Protein AF-A0AAU7KA24-F1 (afdb_monomer)

Sequence (246 aa):
MNGLIQFLTKIQTFELRIVNKAELKSSIKEDGNKQAYSLAHETHYYDSFTFKSEIRVLKEMALIDLLSLNDISLKREFEQIKKLKERFKLIWTNFHQHYGEFRAEYPSNFIFAIQLDYLFIVNNLQSDYKDIYIGDEFVESLHDTLKIRDKFLSELISEVDEILNPRETFEEWMDKQKSQQQTEDVTLEQPTKIPYNPDAGRPKFNHQYIDDFLQLIKTYFSEEHFNQLAALIKSDEQPASQLIFS

Solvent-accessible surface area (backbone atoms only — not comparable to full-atom values): 14346 Å² total; per-residue (Å²): 95,69,32,35,52,51,31,56,48,56,64,39,48,44,72,52,38,80,43,80,41,73,64,79,85,49,102,84,61,78,98,46,77,39,48,23,56,38,39,47,79,50,50,42,76,71,34,25,54,52,42,54,49,51,54,49,54,26,45,54,39,21,50,54,37,48,69,71,46,53,72,71,56,36,56,54,52,50,55,56,54,50,54,53,52,52,48,53,55,50,40,51,54,35,40,62,74,72,58,59,91,92,43,71,63,52,61,60,49,46,60,64,71,31,36,47,64,80,75,31,50,56,42,77,70,72,62,68,85,58,85,39,44,39,41,40,71,31,53,54,26,48,50,52,46,51,51,54,40,52,49,54,52,49,50,54,50,50,56,52,43,44,70,79,54,60,73,77,46,73,64,59,50,52,49,50,56,52,50,57,67,67,69,68,84,67,90,68,85,73,75,75,77,73,73,89,57,90,72,79,80,61,93,69,82,59,78,92,49,48,67,63,51,49,61,66,53,50,80,40,38,49,78,90,45,49,67,44,54,48,38,30,72,77,67,70,40,79,56,97,58,88,83,60,78,101

Mean predicted aligned error: 16.33 Å

Organism: NCBI:txid3149230

Structure (mmCIF, N/CA/C/O backbone):
data_AF-A0AAU7KA24-F1
#
_entry.id   AF-A0AAU7KA24-F1
#
loop_
_atom_site.group_PDB
_atom_site.id
_atom_site.type_symbol
_atom_site.label_atom_id
_atom_site.label_alt_id
_atom_site.label_comp_id
_atom_site.label_asym_id
_atom_site.label_entity_id
_atom_site.label_seq_id
_atom_site.pdbx_PDB_ins_code
_atom_site.Cartn_x
_atom_site.Cartn_y
_atom_site.Cartn_z
_atom_site.occupancy
_atom_site.B_iso_or_equiv
_atom_site.auth_seq_id
_atom_site.auth_comp_id
_atom_site.auth_asym_id
_atom_site.auth_atom_id
_atom_site.pdbx_PDB_model_num
ATOM 1 N N . MET A 1 1 ? 19.952 7.853 -3.978 1.00 69.69 1 MET A N 1
ATOM 2 C CA . MET A 1 1 ? 19.079 6.850 -3.324 1.00 69.69 1 MET A CA 1
ATOM 3 C C . MET A 1 1 ? 18.350 7.364 -2.077 1.00 69.69 1 MET A C 1
ATOM 5 O O . MET A 1 1 ? 17.671 6.578 -1.425 1.00 69.69 1 MET A O 1
ATOM 9 N N . ASN A 1 2 ? 18.431 8.657 -1.728 1.00 88.69 2 ASN A N 1
ATOM 10 C CA . ASN A 1 2 ? 17.669 9.183 -0.588 1.00 88.69 2 ASN A CA 1
ATOM 11 C C . ASN A 1 2 ? 16.156 9.218 -0.884 1.00 88.69 2 ASN A C 1
ATOM 13 O O . ASN A 1 2 ? 15.355 8.891 -0.017 1.00 88.69 2 ASN A O 1
ATOM 17 N N . GLY A 1 3 ? 15.769 9.533 -2.123 1.00 91.69 3 GLY A N 1
ATOM 18 C CA . GLY A 1 3 ? 14.376 9.568 -2.565 1.00 91.69 3 GLY A CA 1
ATOM 19 C C . GLY A 1 3 ? 13.727 8.187 -2.564 1.00 91.69 3 GLY A C 1
ATOM 20 O O . GLY A 1 3 ? 12.639 8.032 -2.017 1.00 91.69 3 GLY A O 1
ATOM 21 N N . LEU A 1 4 ? 14.418 7.163 -3.081 1.00 94.31 4 LEU A N 1
ATOM 22 C CA . LEU A 1 4 ? 13.904 5.786 -3.063 1.00 94.31 4 LEU A CA 1
ATOM 23 C C . LEU A 1 4 ? 13.675 5.287 -1.631 1.00 94.31 4 LEU A C 1
ATOM 25 O O . LEU A 1 4 ? 12.610 4.755 -1.326 1.00 94.31 4 LEU A O 1
ATOM 29 N N . ILE A 1 5 ? 14.642 5.498 -0.734 1.00 95.69 5 ILE A N 1
ATOM 30 C CA . ILE A 1 5 ? 14.516 5.093 0.672 1.00 95.69 5 ILE A CA 1
ATOM 31 C C . ILE A 1 5 ? 13.357 5.832 1.345 1.00 95.69 5 ILE A C 1
ATOM 33 O O . ILE A 1 5 ? 12.555 5.201 2.033 1.00 95.69 5 ILE A O 1
ATOM 37 N N . GLN A 1 6 ? 13.235 7.146 1.138 1.00 96.81 6 GLN A N 1
ATOM 38 C CA . GLN A 1 6 ? 12.154 7.943 1.719 1.00 96.81 6 GLN A CA 1
ATOM 39 C C . GLN A 1 6 ? 10.780 7.502 1.212 1.00 96.81 6 GLN A C 1
ATOM 41 O O . GLN A 1 6 ? 9.875 7.308 2.021 1.00 96.81 6 GLN A O 1
ATOM 46 N N . PHE A 1 7 ? 10.634 7.275 -0.096 1.00 97.50 7 PHE A N 1
ATOM 47 C CA . PHE A 1 7 ? 9.400 6.763 -0.685 1.00 97.50 7 PHE A CA 1
ATOM 48 C C . PHE A 1 7 ? 9.025 5.401 -0.102 1.00 97.50 7 PHE A C 1
ATOM 50 O O . PHE A 1 7 ? 7.932 5.251 0.444 1.00 97.50 7 PHE A O 1
ATOM 57 N N . LEU A 1 8 ? 9.945 4.431 -0.154 1.00 96.94 8 LEU A N 1
ATOM 58 C CA . LEU A 1 8 ? 9.702 3.075 0.336 1.00 96.94 8 LEU A CA 1
ATOM 59 C C . LEU A 1 8 ? 9.398 3.058 1.834 1.00 96.94 8 LEU A C 1
ATOM 61 O O . LEU A 1 8 ? 8.536 2.297 2.267 1.00 96.94 8 LEU A O 1
ATOM 65 N N . THR A 1 9 ? 10.070 3.895 2.623 1.00 96.62 9 THR A N 1
ATOM 66 C CA . THR A 1 9 ? 9.781 4.038 4.055 1.00 96.62 9 THR A CA 1
ATOM 67 C C . THR A 1 9 ? 8.380 4.611 4.255 1.00 96.62 9 THR A C 1
ATOM 69 O O . THR A 1 9 ? 7.581 4.027 4.977 1.00 96.62 9 THR A O 1
ATOM 72 N N . LYS A 1 10 ? 8.027 5.700 3.561 1.00 96.00 10 LYS A N 1
ATOM 73 C CA . LYS A 1 10 ? 6.727 6.367 3.721 1.00 96.00 10 LYS A CA 1
ATOM 74 C C . LYS A 1 10 ? 5.547 5.456 3.377 1.00 96.00 10 LYS A C 1
ATOM 76 O O . LYS A 1 10 ? 4.551 5.457 4.094 1.00 96.00 10 LYS A O 1
ATOM 81 N N . ILE A 1 11 ? 5.643 4.664 2.307 1.00 96.62 11 ILE A N 1
ATOM 82 C CA . ILE A 1 11 ? 4.553 3.753 1.918 1.00 96.62 11 ILE A CA 1
ATOM 83 C C . ILE A 1 11 ? 4.465 2.506 2.804 1.00 96.62 11 ILE A C 1
ATOM 85 O O . ILE A 1 11 ? 3.423 1.862 2.818 1.00 96.62 11 ILE A O 1
ATOM 89 N N . GLN A 1 12 ? 5.534 2.160 3.527 1.00 96.62 12 GLN A N 1
ATOM 90 C CA . GLN A 1 12 ? 5.557 1.013 4.437 1.00 96.62 12 GLN A CA 1
ATOM 91 C C . GLN A 1 12 ? 5.279 1.383 5.895 1.00 96.62 12 GLN A C 1
ATOM 93 O O . GLN A 1 12 ? 5.118 0.474 6.705 1.00 96.62 12 GLN A O 1
ATOM 98 N N . THR A 1 13 ? 5.223 2.671 6.236 1.00 96.94 13 THR A N 1
ATOM 99 C CA . THR A 1 13 ? 4.998 3.131 7.608 1.00 96.94 13 THR A CA 1
ATOM 100 C C . THR A 1 13 ? 3.584 3.672 7.790 1.00 96.94 13 THR A C 1
ATOM 102 O O . THR A 1 13 ? 3.113 4.515 7.021 1.00 96.94 13 THR A O 1
ATOM 105 N N . PHE A 1 14 ? 2.925 3.196 8.843 1.00 96.31 14 PHE A N 1
ATOM 106 C CA . PHE A 1 14 ? 1.620 3.637 9.316 1.00 96.31 14 PHE A CA 1
ATOM 107 C C . PHE A 1 14 ? 1.795 4.286 10.686 1.00 96.31 14 PHE A C 1
ATOM 109 O O . PHE A 1 14 ? 2.226 3.637 11.638 1.00 96.31 14 PHE A O 1
ATOM 116 N N . GLU A 1 15 ? 1.451 5.565 10.792 1.00 94.12 15 GLU A N 1
ATOM 117 C CA . GLU A 1 15 ? 1.558 6.325 12.038 1.00 94.12 15 GLU A CA 1
ATOM 118 C C . GLU A 1 15 ? 0.213 6.343 12.761 1.00 94.12 15 GLU A C 1
ATOM 120 O O . GLU A 1 15 ? -0.600 7.245 12.564 1.00 94.12 15 GLU A O 1
ATOM 125 N N . LEU A 1 16 ? -0.064 5.353 13.612 1.00 93.19 16 LEU A N 1
ATOM 126 C CA . LEU A 1 16 ? -1.338 5.332 14.327 1.00 93.19 16 LEU A CA 1
ATOM 127 C C . LEU A 1 16 ? -1.378 6.471 15.354 1.00 93.19 16 LEU A C 1
ATOM 129 O O . LEU A 1 16 ? -0.508 6.576 16.220 1.00 93.19 16 LEU A O 1
ATOM 133 N N . ARG A 1 17 ? -2.400 7.330 15.300 1.00 91.56 17 ARG A N 1
ATOM 134 C CA . ARG A 1 17 ? -2.660 8.306 16.368 1.00 91.56 17 ARG A CA 1
ATOM 135 C C . ARG A 1 17 ? -3.721 7.760 17.305 1.00 91.56 17 ARG A C 1
ATOM 137 O O . ARG A 1 17 ? -4.730 7.238 16.846 1.00 91.56 17 ARG A O 1
ATOM 144 N N . ILE A 1 18 ? -3.503 7.910 18.608 1.00 89.31 18 ILE A N 1
ATOM 145 C CA . ILE A 1 18 ? -4.511 7.589 19.619 1.00 89.31 18 ILE A CA 1
ATOM 146 C C . ILE A 1 18 ? -5.238 8.884 19.968 1.00 89.31 18 ILE A C 1
ATOM 148 O O . ILE A 1 18 ? -4.618 9.847 20.422 1.00 89.31 18 ILE A O 1
ATOM 152 N N . VAL A 1 19 ? -6.544 8.912 19.736 1.00 88.12 19 VAL A N 1
ATOM 153 C CA . VAL A 1 19 ? -7.422 10.047 20.038 1.00 88.12 19 VAL A CA 1
ATOM 154 C C . VAL A 1 19 ? -8.484 9.622 21.045 1.00 88.12 19 VAL A C 1
ATOM 156 O O . VAL A 1 19 ? -8.855 8.453 21.102 1.00 88.12 19 VAL A O 1
ATOM 159 N N . ASN A 1 20 ? -8.982 10.564 21.842 1.00 84.56 20 ASN A N 1
ATOM 160 C CA . ASN A 1 20 ? -10.140 10.311 22.696 1.00 84.56 20 ASN A CA 1
ATOM 161 C C . ASN A 1 20 ? -11.403 10.601 21.889 1.00 84.56 20 ASN A C 1
ATOM 163 O O . ASN A 1 20 ? -11.563 11.716 21.390 1.00 84.56 20 ASN A O 1
ATOM 167 N N . LYS A 1 21 ? -12.284 9.610 21.763 1.00 72.81 21 LYS A N 1
ATOM 168 C CA . LYS A 1 21 ? -13.549 9.741 21.040 1.00 72.81 21 LYS A CA 1
ATOM 169 C C . LYS A 1 21 ? -14.713 9.588 22.019 1.00 72.81 21 LYS A C 1
ATOM 171 O O . LYS A 1 21 ? -14.712 8.666 22.835 1.00 72.81 21 LYS A O 1
ATOM 176 N N . ALA A 1 22 ? -15.674 10.507 21.941 1.00 62.22 22 ALA A N 1
ATOM 177 C CA . ALA A 1 22 ? -16.944 10.383 22.648 1.00 62.22 22 ALA A CA 1
ATOM 178 C C . ALA A 1 22 ? -17.788 9.310 21.944 1.00 62.22 22 ALA A C 1
ATOM 180 O O . ALA A 1 22 ? -17.887 9.323 20.713 1.00 62.22 22 ALA A O 1
ATOM 181 N N . GLU A 1 23 ? -18.350 8.362 22.695 1.00 55.22 23 GLU A N 1
ATOM 182 C CA . GLU A 1 23 ? -19.179 7.299 22.121 1.00 55.22 23 GLU A CA 1
ATOM 183 C C . GLU A 1 23 ? -20.414 7.888 21.411 1.00 55.22 23 GLU A C 1
ATOM 185 O O . GLU A 1 23 ? -21.153 8.711 21.956 1.00 55.22 23 GLU A O 1
ATOM 190 N N . LEU A 1 24 ? -20.670 7.444 20.175 1.00 46.28 24 LEU A N 1
ATOM 191 C CA . LEU A 1 24 ? -21.974 7.637 19.544 1.00 46.28 24 LEU A CA 1
ATOM 192 C C . LEU A 1 24 ? -22.997 6.820 20.340 1.00 46.28 24 LEU A C 1
ATOM 194 O O . LEU A 1 24 ? -22.854 5.605 20.468 1.00 46.28 24 LEU A O 1
ATOM 198 N N . LYS A 1 25 ? -24.015 7.505 20.878 1.00 41.97 25 LYS A N 1
ATOM 199 C CA . LYS A 1 25 ? -25.094 6.941 21.704 1.00 41.97 25 LYS A CA 1
ATOM 200 C C . LYS A 1 25 ? -25.630 5.623 21.129 1.00 41.97 25 LYS A C 1
ATOM 202 O O . LYS A 1 25 ? -26.485 5.632 20.247 1.00 41.97 25 LYS A O 1
ATOM 207 N N . SER A 1 26 ? -25.208 4.494 21.693 1.00 39.19 26 SER A N 1
ATOM 208 C CA . SER A 1 26 ? -26.033 3.287 21.690 1.00 39.19 26 SER A CA 1
ATOM 209 C C . SER A 1 26 ? -26.952 3.362 22.906 1.00 39.19 26 SER A C 1
ATOM 211 O O . SER A 1 26 ? -26.533 3.817 23.968 1.00 39.19 26 SER A O 1
ATOM 213 N N . SER A 1 27 ? -28.202 2.925 22.787 1.00 42.66 27 SER A N 1
ATOM 214 C CA . SER A 1 27 ? -29.218 2.986 23.853 1.00 42.66 27 SER A CA 1
ATOM 215 C C . SER A 1 27 ? -28.878 2.183 25.125 1.00 42.66 27 SER A C 1
ATOM 217 O O . SER A 1 27 ? -29.711 2.097 26.023 1.00 42.66 27 SER A O 1
ATOM 219 N N . ILE A 1 28 ? -27.681 1.588 25.205 1.00 49.47 28 ILE A N 1
ATOM 220 C CA . ILE A 1 28 ? -27.279 0.603 26.217 1.00 49.47 28 ILE A CA 1
ATOM 221 C C . ILE A 1 28 ? -25.924 0.941 26.882 1.00 49.47 28 ILE A C 1
ATOM 223 O O . ILE A 1 28 ? -25.600 0.337 27.901 1.00 49.47 28 ILE A O 1
ATOM 227 N N . LYS A 1 29 ? -25.124 1.898 26.382 1.00 47.56 29 LYS A N 1
ATOM 228 C CA . LYS A 1 29 ? -23.793 2.204 26.954 1.00 47.56 29 LYS A CA 1
ATOM 229 C C . LYS A 1 29 ? -23.696 3.657 27.434 1.00 47.56 29 LYS A C 1
ATOM 231 O O . LYS A 1 29 ? -24.108 4.574 26.728 1.00 47.56 29 LYS A O 1
ATOM 236 N N . GLU A 1 30 ? -23.229 3.822 28.673 1.00 41.12 30 GLU A N 1
ATOM 237 C CA . GLU A 1 30 ? -22.982 5.111 29.328 1.00 41.12 30 GLU A CA 1
ATOM 238 C C . GLU A 1 30 ? -21.851 5.893 28.651 1.00 41.12 30 GLU A C 1
ATOM 240 O O . GLU A 1 30 ? -20.938 5.316 28.069 1.00 41.12 30 GLU A O 1
ATOM 245 N N . ASP A 1 31 ? -21.924 7.217 28.788 1.00 46.12 31 ASP A N 1
ATOM 246 C CA . ASP A 1 31 ? -20.992 8.206 28.248 1.00 46.12 31 ASP A CA 1
ATOM 247 C C . ASP A 1 31 ? -19.550 7.926 28.719 1.00 46.12 31 ASP A C 1
ATOM 249 O O . ASP A 1 31 ? -19.166 8.224 29.853 1.00 46.12 31 ASP A O 1
ATOM 253 N N . GLY A 1 32 ? -18.747 7.310 27.852 1.00 57.09 32 GLY A N 1
ATOM 254 C CA . GLY A 1 32 ? -17.345 6.999 28.105 1.00 57.09 32 GLY A CA 1
ATOM 255 C C . GLY A 1 32 ? -16.465 7.525 26.980 1.00 57.09 32 GLY A C 1
ATOM 256 O O . GLY A 1 32 ? -16.586 7.097 25.837 1.00 57.09 32 GLY A O 1
ATOM 257 N N . ASN A 1 33 ? -15.536 8.432 27.291 1.00 67.62 33 ASN A N 1
ATOM 258 C CA . ASN A 1 33 ? -14.446 8.745 26.367 1.00 67.62 33 ASN A CA 1
ATOM 259 C C . ASN A 1 33 ? -13.547 7.510 26.245 1.00 67.62 33 ASN A C 1
ATOM 261 O O . ASN A 1 33 ? -12.892 7.132 27.219 1.00 67.62 33 ASN A O 1
ATOM 265 N N . LYS A 1 34 ? -13.487 6.905 25.058 1.00 79.12 34 LYS A N 1
ATOM 266 C CA . LYS A 1 34 ? -12.576 5.791 24.771 1.00 79.12 34 LYS A CA 1
ATOM 267 C C . LYS A 1 34 ? -11.415 6.241 23.904 1.00 79.12 34 LYS A C 1
ATOM 269 O O . LYS A 1 34 ? -11.557 7.101 23.034 1.00 79.12 34 LYS A O 1
ATOM 274 N N . GLN A 1 35 ? -10.256 5.643 24.155 1.00 88.81 35 GLN A N 1
ATOM 275 C CA . GLN A 1 35 ? -9.113 5.767 23.264 1.00 88.81 35 GLN A CA 1
ATOM 276 C C . GLN A 1 35 ? -9.419 5.013 21.973 1.00 88.81 35 GLN A C 1
ATOM 278 O O . GLN A 1 35 ? -9.840 3.861 22.018 1.00 88.81 35 GLN A O 1
ATOM 283 N N . ALA A 1 36 ? -9.198 5.661 20.838 1.00 89.31 36 ALA A N 1
ATOM 284 C CA . ALA A 1 36 ? -9.444 5.113 19.516 1.00 89.31 36 ALA A CA 1
ATOM 285 C C . ALA A 1 36 ? -8.245 5.365 18.605 1.00 89.31 36 ALA A C 1
ATOM 287 O O . ALA A 1 36 ? -7.581 6.402 18.712 1.00 89.31 36 ALA A O 1
ATOM 288 N N . TYR A 1 37 ? -7.989 4.440 17.683 1.00 91.81 37 TYR A N 1
ATOM 289 C CA . TYR A 1 37 ? -7.018 4.681 16.622 1.00 91.81 37 TYR A CA 1
ATOM 290 C C . TYR A 1 37 ? -7.572 5.632 15.566 1.00 91.81 37 TYR A C 1
ATOM 292 O O . TYR A 1 37 ? -8.753 5.605 15.228 1.00 91.81 37 TYR A O 1
ATOM 300 N N . SER A 1 38 ? -6.697 6.469 15.019 1.00 89.94 38 SER A N 1
ATOM 301 C CA . SER A 1 38 ? -7.022 7.386 13.938 1.00 89.94 38 SER A CA 1
ATOM 302 C C . SER A 1 38 ? -5.884 7.484 12.930 1.00 89.94 38 SER A C 1
ATOM 304 O O . SER A 1 38 ? -4.721 7.695 13.286 1.00 89.94 38 SER A O 1
ATOM 306 N N . LEU A 1 39 ? -6.262 7.395 11.655 1.00 90.56 39 LEU A N 1
ATOM 307 C CA . LEU A 1 39 ? -5.432 7.701 10.488 1.00 90.56 39 LEU A CA 1
ATOM 308 C C . LEU A 1 39 ? -5.943 8.937 9.734 1.00 90.56 39 LEU A C 1
ATOM 310 O O . LEU A 1 39 ? -5.493 9.220 8.632 1.00 90.56 39 LEU A O 1
ATOM 314 N N . ALA A 1 40 ? -6.836 9.722 10.344 1.00 85.62 40 ALA A N 1
ATOM 315 C CA . ALA A 1 40 ? -7.459 10.882 9.704 1.00 85.62 40 ALA A CA 1
ATOM 316 C C . ALA A 1 40 ? -6.434 11.912 9.191 1.00 85.62 40 ALA A C 1
ATOM 318 O O . ALA A 1 40 ? -6.652 12.556 8.179 1.00 85.62 40 ALA A O 1
ATOM 319 N N . HIS A 1 41 ? -5.273 12.028 9.830 1.00 82.25 41 HIS A N 1
ATOM 320 C CA . HIS A 1 41 ? -4.189 12.900 9.366 1.00 82.25 41 HIS A CA 1
ATOM 321 C C . HIS A 1 41 ? -3.534 12.461 8.037 1.00 82.25 41 HIS A C 1
ATOM 323 O O . HIS A 1 41 ? -2.685 13.180 7.518 1.00 82.25 41 HIS A O 1
ATOM 329 N N . GLU A 1 42 ? -3.871 11.284 7.502 1.00 84.56 42 GLU A N 1
ATOM 330 C CA . GLU A 1 42 ? -3.441 10.818 6.177 1.00 84.56 42 GLU A CA 1
ATOM 331 C C . GLU A 1 42 ? -4.563 10.944 5.128 1.00 84.56 42 GLU A C 1
ATOM 333 O O . GLU A 1 42 ? -4.281 10.966 3.931 1.00 84.56 42 GLU A O 1
ATOM 338 N N . THR A 1 43 ? -5.832 11.022 5.550 1.00 80.75 43 THR A N 1
ATOM 339 C CA . THR A 1 43 ? -7.003 10.817 4.669 1.00 80.75 43 THR A CA 1
ATOM 340 C C . THR A 1 43 ? -8.161 11.793 4.871 1.00 80.75 43 THR A C 1
ATOM 342 O O . THR A 1 43 ? -9.072 11.836 4.046 1.00 80.75 43 THR A O 1
ATOM 345 N N . HIS A 1 44 ? -8.145 12.644 5.893 1.00 77.94 44 HIS A N 1
ATOM 346 C CA . HIS A 1 44 ? -9.247 13.558 6.179 1.00 77.94 44 HIS A CA 1
ATOM 347 C C . HIS A 1 44 ? -9.096 14.885 5.430 1.00 77.94 44 HIS A C 1
ATOM 349 O O . HIS A 1 44 ? -8.142 15.633 5.632 1.00 77.94 44 HIS A O 1
ATOM 355 N N . TYR A 1 45 ? -10.069 15.192 4.567 1.00 68.50 45 TYR A N 1
ATOM 356 C CA . TYR A 1 45 ? -10.214 16.462 3.845 1.00 68.50 45 TYR A CA 1
ATOM 357 C C . TYR A 1 45 ? -8.885 17.004 3.277 1.00 68.50 45 TYR A C 1
ATOM 359 O O . TYR A 1 45 ? -8.334 16.402 2.354 1.00 68.50 45 TYR A O 1
ATOM 367 N N . TYR A 1 46 ? -8.348 18.106 3.814 1.00 61.00 46 TYR A N 1
ATOM 368 C CA . TYR A 1 46 ? -7.101 18.722 3.342 1.00 61.00 46 TYR A CA 1
ATOM 369 C C . TYR A 1 46 ? -5.850 17.871 3.583 1.00 61.00 46 TYR A C 1
ATOM 371 O O . TYR A 1 46 ? -4.922 17.915 2.773 1.00 61.00 46 TYR A O 1
ATOM 379 N N . ASP A 1 47 ? -5.824 17.065 4.642 1.00 68.00 47 ASP A N 1
ATOM 380 C CA . ASP A 1 47 ? -4.664 16.239 4.972 1.00 68.00 47 ASP A CA 1
ATOM 381 C C . ASP A 1 47 ? -4.457 15.137 3.928 1.00 68.00 47 ASP A C 1
ATOM 383 O O . ASP A 1 47 ? -3.322 14.840 3.559 1.00 68.00 47 ASP A O 1
ATOM 387 N N . SER A 1 48 ? -5.549 14.638 3.335 1.00 75.25 48 SER A N 1
ATOM 388 C CA . SER A 1 48 ? -5.488 13.683 2.221 1.00 75.25 48 SER A CA 1
ATOM 389 C C . SER A 1 48 ? -4.755 14.244 0.999 1.00 75.25 48 SER A C 1
ATOM 391 O O . SER A 1 48 ? -3.984 13.535 0.348 1.00 75.25 48 SER A O 1
ATOM 393 N N . PHE A 1 49 ? -4.945 15.533 0.693 1.00 80.25 49 PHE A N 1
ATOM 394 C CA . PHE A 1 49 ? -4.258 16.193 -0.415 1.00 80.25 49 PHE A CA 1
ATOM 395 C C . PHE A 1 49 ? -2.773 16.353 -0.116 1.00 80.25 49 PHE A C 1
ATOM 397 O O . PHE A 1 49 ? -1.948 16.051 -0.980 1.00 80.25 49 PHE A O 1
ATOM 404 N N . THR A 1 50 ? -2.437 16.779 1.103 1.00 86.81 50 THR A N 1
ATOM 405 C CA . THR A 1 50 ? -1.050 16.936 1.553 1.00 86.81 50 THR A CA 1
ATOM 406 C C . THR A 1 50 ? -0.317 15.601 1.512 1.00 86.81 50 THR A C 1
ATOM 408 O O . THR A 1 50 ? 0.720 15.496 0.861 1.00 86.81 50 THR A O 1
ATOM 411 N N . PHE A 1 51 ? -0.898 14.558 2.104 1.00 88.75 51 PHE A N 1
ATOM 412 C CA . PHE A 1 51 ? -0.329 13.214 2.132 1.00 88.75 51 PHE A CA 1
ATOM 413 C C . PHE A 1 51 ? -0.147 12.635 0.724 1.00 88.75 51 PHE A C 1
ATOM 415 O O . PHE A 1 51 ? 0.930 12.158 0.362 1.00 88.75 51 PHE A O 1
ATOM 422 N N . LYS A 1 52 ? -1.174 12.740 -0.128 1.00 91.94 52 LYS A N 1
ATOM 423 C CA . LYS A 1 52 ? -1.108 12.281 -1.522 1.00 91.94 52 LYS A CA 1
ATOM 424 C C . LYS A 1 52 ? -0.058 13.043 -2.333 1.00 91.94 52 LYS A C 1
ATOM 426 O O . LYS A 1 52 ? 0.606 12.446 -3.178 1.00 91.94 52 LYS A O 1
ATOM 431 N N . SER A 1 53 ? 0.074 14.351 -2.113 1.00 92.00 53 SER A N 1
ATOM 432 C CA . SER A 1 53 ? 1.085 15.180 -2.773 1.00 92.00 53 SER A CA 1
ATOM 433 C C . SER A 1 53 ? 2.493 14.825 -2.304 1.00 92.00 53 SER A C 1
ATOM 435 O O . SER A 1 53 ? 3.394 14.719 -3.129 1.00 92.00 53 SER A O 1
ATOM 437 N N . GLU A 1 54 ? 2.680 14.600 -1.003 1.00 93.75 54 GLU A N 1
ATOM 438 C CA . GLU A 1 54 ? 3.953 14.170 -0.423 1.00 93.75 54 GLU A CA 1
ATOM 439 C C . GLU A 1 54 ? 4.404 12.838 -1.035 1.00 93.75 54 GLU A C 1
ATOM 441 O O . GLU A 1 54 ? 5.502 12.761 -1.584 1.00 93.75 54 GLU A O 1
ATOM 446 N N . ILE A 1 55 ? 3.538 11.815 -1.036 1.00 95.31 55 ILE A N 1
ATOM 447 C CA . ILE A 1 55 ? 3.869 10.511 -1.633 1.00 95.31 55 ILE A CA 1
ATOM 448 C C . ILE A 1 55 ? 4.177 10.648 -3.123 1.00 95.31 55 ILE A C 1
ATOM 450 O O . ILE A 1 55 ? 5.121 10.020 -3.597 1.00 95.31 55 ILE A O 1
ATOM 454 N N . ARG A 1 56 ? 3.432 11.482 -3.862 1.00 96.19 56 ARG A N 1
ATOM 455 C CA . ARG A 1 56 ? 3.722 11.735 -5.278 1.00 96.19 56 ARG A CA 1
ATOM 456 C C . ARG A 1 56 ? 5.137 12.272 -5.464 1.00 96.19 56 ARG A C 1
ATOM 458 O O . ARG A 1 56 ? 5.876 11.725 -6.269 1.00 96.19 56 ARG A O 1
ATOM 465 N N . VAL A 1 57 ? 5.518 13.316 -4.729 1.00 96.69 57 VAL A N 1
ATOM 466 C CA . VAL A 1 57 ? 6.860 13.912 -4.842 1.00 96.69 57 VAL A CA 1
ATOM 467 C C . VAL A 1 57 ? 7.936 12.888 -4.488 1.00 96.69 57 VAL A C 1
ATOM 469 O O . VAL A 1 57 ? 8.917 12.760 -5.216 1.00 96.69 57 VAL A O 1
ATOM 472 N N . LEU A 1 58 ? 7.733 12.104 -3.427 1.00 97.50 58 LEU A N 1
ATOM 473 C CA . LEU A 1 58 ? 8.654 11.030 -3.059 1.00 97.50 58 LEU A CA 1
ATOM 474 C C . LEU A 1 58 ? 8.768 9.963 -4.156 1.00 97.50 58 LEU A C 1
ATOM 476 O O . LEU A 1 58 ? 9.875 9.510 -4.431 1.00 97.50 58 LEU A O 1
ATOM 480 N N . LYS A 1 59 ? 7.660 9.600 -4.817 1.00 97.69 59 LYS A N 1
ATOM 481 C CA . LYS A 1 59 ? 7.655 8.679 -5.964 1.00 97.69 59 LYS A CA 1
ATOM 482 C C . LYS A 1 59 ? 8.513 9.222 -7.109 1.00 97.69 59 LYS A C 1
ATOM 484 O O . LYS A 1 59 ? 9.353 8.494 -7.623 1.00 97.69 59 LYS A O 1
ATOM 489 N N . GLU A 1 60 ? 8.361 10.500 -7.463 1.00 97.06 60 GLU A N 1
ATOM 490 C CA . GLU A 1 60 ? 9.182 11.135 -8.509 1.00 97.06 60 GLU A CA 1
ATOM 491 C C . GLU A 1 60 ? 10.675 11.140 -8.137 1.00 97.06 60 GLU A C 1
ATOM 493 O O . GLU A 1 60 ? 11.536 10.820 -8.955 1.00 97.06 60 GLU A O 1
ATOM 498 N N . MET A 1 61 ? 11.008 11.436 -6.877 1.00 97.12 61 MET A N 1
ATOM 499 C CA . MET A 1 61 ? 12.395 11.376 -6.396 1.00 97.12 61 MET A CA 1
ATOM 500 C C . MET A 1 61 ? 12.952 9.947 -6.417 1.00 97.12 61 MET A C 1
ATOM 502 O O . MET A 1 61 ? 14.121 9.745 -6.749 1.00 97.12 61 MET A O 1
ATOM 506 N N . ALA A 1 62 ? 12.126 8.954 -6.078 1.00 97.31 62 ALA A N 1
ATOM 507 C CA . ALA A 1 62 ? 12.479 7.543 -6.163 1.00 97.31 62 ALA A CA 1
ATOM 508 C C . ALA A 1 62 ? 12.743 7.109 -7.609 1.00 97.31 62 ALA A C 1
ATOM 510 O O . ALA A 1 62 ? 13.715 6.397 -7.853 1.00 97.31 62 ALA A O 1
ATOM 511 N N . LEU A 1 63 ? 11.933 7.574 -8.565 1.00 96.31 63 LEU A N 1
ATOM 512 C CA . LEU A 1 63 ? 12.140 7.306 -9.985 1.00 96.31 63 LEU A CA 1
ATOM 513 C C . LEU A 1 63 ? 13.471 7.889 -10.474 1.00 96.31 63 LEU A C 1
ATOM 515 O O . LEU A 1 63 ? 14.244 7.179 -11.109 1.00 96.31 63 LEU A O 1
ATOM 519 N N . ILE A 1 64 ? 13.781 9.145 -10.132 1.00 95.75 64 ILE A N 1
ATOM 520 C CA . ILE A 1 64 ? 15.068 9.778 -10.478 1.00 95.75 64 ILE A CA 1
ATOM 521 C C . ILE A 1 64 ? 16.243 8.973 -9.910 1.00 95.75 64 ILE A C 1
ATOM 523 O O . ILE A 1 64 ? 17.226 8.719 -10.607 1.00 95.75 64 ILE A O 1
ATOM 527 N N . ASP A 1 65 ? 16.138 8.544 -8.650 1.00 95.50 65 ASP A N 1
ATOM 528 C CA . ASP A 1 65 ? 17.151 7.700 -8.019 1.00 95.50 65 ASP A CA 1
ATOM 529 C C . ASP A 1 65 ? 17.333 6.370 -8.768 1.00 95.50 65 ASP A C 1
ATOM 531 O O . ASP A 1 65 ? 18.470 5.955 -8.989 1.00 95.50 65 ASP A O 1
ATOM 535 N N . LEU A 1 66 ? 16.245 5.715 -9.182 1.00 95.19 66 LEU A N 1
ATOM 536 C CA . LEU A 1 66 ? 16.288 4.455 -9.930 1.00 95.19 66 LEU A CA 1
ATOM 537 C C . LEU A 1 66 ? 16.867 4.635 -11.337 1.00 95.19 66 LEU A C 1
ATOM 539 O O . LEU A 1 66 ? 17.695 3.832 -11.758 1.00 95.19 66 LEU A O 1
ATOM 543 N N . LEU A 1 67 ? 16.505 5.713 -12.032 1.00 92.62 67 LEU A N 1
ATOM 544 C CA . LEU A 1 67 ? 17.028 6.063 -13.357 1.00 92.62 67 LEU A CA 1
ATOM 545 C C . LEU A 1 67 ? 18.536 6.342 -13.361 1.00 92.62 67 LEU A C 1
ATOM 547 O O . LEU A 1 67 ? 19.188 6.206 -14.391 1.00 92.62 67 LEU A O 1
ATOM 551 N N . SER A 1 68 ? 19.101 6.729 -12.216 1.00 92.81 68 SER A N 1
ATOM 552 C CA . SER A 1 68 ? 20.545 6.942 -12.075 1.00 92.81 68 SER A CA 1
ATOM 553 C C . SER A 1 68 ? 21.358 5.644 -11.949 1.00 92.81 68 SER A C 1
ATOM 555 O O . SER A 1 68 ? 22.591 5.681 -11.965 1.00 92.81 68 SER A O 1
ATOM 557 N N . LEU A 1 69 ? 20.689 4.497 -11.794 1.00 93.56 69 LEU A N 1
ATOM 558 C CA . LEU A 1 69 ? 21.328 3.193 -11.646 1.00 93.56 69 LEU A CA 1
ATOM 559 C C . LEU A 1 69 ? 21.709 2.590 -13.003 1.00 93.56 69 LEU A C 1
ATOM 561 O O . LEU A 1 69 ? 21.092 2.853 -14.027 1.00 93.56 69 LEU A O 1
ATOM 565 N N . ASN A 1 70 ? 22.705 1.702 -12.991 1.00 93.56 70 ASN A N 1
ATOM 566 C CA . ASN A 1 70 ? 22.972 0.828 -14.134 1.00 93.56 70 ASN A CA 1
ATOM 567 C C . ASN A 1 70 ? 21.926 -0.297 -14.239 1.00 93.56 70 ASN A C 1
ATOM 569 O O . ASN A 1 70 ? 21.318 -0.671 -13.236 1.00 93.56 70 ASN A O 1
ATOM 573 N N . ASP A 1 71 ? 21.788 -0.900 -15.422 1.00 91.00 71 ASP A N 1
ATOM 574 C CA . ASP A 1 71 ? 20.763 -1.912 -15.724 1.00 91.00 71 ASP A CA 1
ATOM 575 C C . ASP A 1 71 ? 20.717 -3.082 -14.734 1.00 91.00 71 ASP A C 1
ATOM 577 O O . ASP A 1 71 ? 19.643 -3.559 -14.369 1.00 91.00 71 ASP A O 1
ATOM 581 N N . ILE A 1 72 ? 21.880 -3.562 -14.280 1.00 93.69 72 ILE A N 1
ATOM 582 C CA . ILE A 1 72 ? 21.965 -4.692 -13.343 1.00 93.69 72 ILE A CA 1
ATOM 583 C C . ILE A 1 72 ? 21.402 -4.286 -11.978 1.00 93.69 72 ILE A C 1
ATOM 585 O O . ILE A 1 72 ? 20.597 -5.011 -11.391 1.00 93.69 72 ILE A O 1
ATOM 589 N N . SER A 1 73 ? 21.820 -3.123 -11.477 1.00 94.06 73 SER A N 1
ATOM 590 C CA . SER A 1 73 ? 21.342 -2.581 -10.204 1.00 94.06 73 SER A CA 1
ATOM 591 C C . SER A 1 73 ? 19.856 -2.261 -10.287 1.00 94.06 73 SER A C 1
ATOM 593 O O . SER A 1 73 ? 19.110 -2.666 -9.402 1.00 94.06 73 SER A O 1
ATOM 595 N N . LEU A 1 74 ? 19.413 -1.631 -11.377 1.00 95.06 74 LEU A N 1
ATOM 596 C CA . LEU A 1 74 ? 18.014 -1.293 -11.607 1.00 95.06 74 LEU A CA 1
ATOM 597 C C . LEU A 1 74 ? 17.123 -2.539 -11.589 1.00 95.06 74 LEU A C 1
ATOM 599 O O . LEU A 1 74 ? 16.160 -2.577 -10.829 1.00 95.06 74 LEU A O 1
ATOM 603 N N . LYS A 1 75 ? 17.476 -3.595 -12.336 1.00 95.12 75 LYS A N 1
ATOM 604 C CA . LYS A 1 75 ? 16.734 -4.870 -12.323 1.00 95.12 75 LYS A CA 1
ATOM 605 C C . LYS A 1 75 ? 16.663 -5.477 -10.924 1.00 95.12 75 LYS A C 1
ATOM 607 O O . LYS A 1 75 ? 15.609 -5.951 -10.509 1.00 95.12 75 LYS A O 1
ATOM 612 N N . ARG A 1 76 ? 17.770 -5.452 -10.176 1.00 95.00 76 ARG A N 1
ATOM 613 C CA . ARG A 1 76 ? 17.809 -5.990 -8.810 1.00 95.00 76 ARG A CA 1
ATOM 614 C C . ARG A 1 76 ? 16.901 -5.209 -7.862 1.00 95.00 76 ARG A C 1
ATOM 616 O O . ARG A 1 76 ? 16.157 -5.837 -7.112 1.00 95.00 76 ARG A O 1
ATOM 623 N N . GLU A 1 77 ? 16.974 -3.878 -7.875 1.00 94.69 77 GLU A N 1
ATOM 624 C CA . GLU A 1 77 ? 16.118 -3.028 -7.038 1.00 94.69 77 GLU A CA 1
ATOM 625 C C . GLU A 1 77 ? 14.646 -3.180 -7.439 1.00 94.69 77 GLU A C 1
ATOM 627 O O . GLU A 1 77 ? 13.783 -3.339 -6.576 1.00 94.69 77 GLU A O 1
ATOM 632 N N . PHE A 1 78 ? 14.358 -3.249 -8.740 1.00 95.94 78 PHE A N 1
ATOM 633 C CA . PHE A 1 78 ? 13.010 -3.449 -9.266 1.00 95.94 78 PHE A CA 1
ATOM 634 C C . PHE A 1 78 ? 12.357 -4.737 -8.748 1.00 95.94 78 PHE A C 1
ATOM 636 O O . PHE A 1 78 ? 11.209 -4.716 -8.301 1.00 95.94 78 PHE A O 1
ATOM 643 N N . GLU A 1 79 ? 13.099 -5.845 -8.694 1.00 95.81 79 GLU A N 1
ATOM 644 C CA . GLU A 1 79 ? 12.597 -7.091 -8.106 1.00 95.81 79 GLU A CA 1
ATOM 645 C C . GLU A 1 79 ? 12.319 -6.976 -6.596 1.00 95.81 79 GLU A C 1
ATOM 647 O O . GLU A 1 79 ? 11.380 -7.596 -6.095 1.00 95.81 79 GLU A O 1
ATOM 652 N N . GLN A 1 80 ? 13.062 -6.152 -5.843 1.00 94.12 80 GLN A N 1
ATOM 653 C CA . GLN A 1 80 ? 12.717 -5.895 -4.435 1.00 94.12 80 GLN A CA 1
ATOM 654 C C . GLN A 1 80 ? 11.441 -5.056 -4.303 1.00 94.12 80 GLN A C 1
ATOM 656 O O . GLN A 1 80 ? 10.609 -5.334 -3.436 1.00 94.12 80 GLN A O 1
ATOM 661 N N . ILE A 1 81 ? 11.246 -4.069 -5.181 1.00 96.44 81 ILE A N 1
ATOM 662 C CA . ILE A 1 81 ? 10.031 -3.244 -5.215 1.00 96.44 81 ILE A CA 1
ATOM 663 C C . ILE A 1 81 ? 8.805 -4.115 -5.547 1.00 96.44 81 ILE A C 1
ATOM 665 O O . ILE A 1 81 ? 7.766 -3.991 -4.896 1.00 96.44 81 ILE A O 1
ATOM 669 N N . LYS A 1 82 ? 8.926 -5.080 -6.469 1.00 96.94 82 LYS A N 1
ATOM 670 C CA . LYS A 1 82 ? 7.850 -6.048 -6.760 1.00 96.94 82 LYS A CA 1
ATOM 671 C C . LYS A 1 82 ? 7.464 -6.899 -5.552 1.00 96.94 82 LYS A C 1
ATOM 673 O O . LYS A 1 82 ? 6.279 -7.111 -5.313 1.00 96.94 82 LYS A O 1
ATOM 678 N N . LYS A 1 83 ? 8.421 -7.333 -4.726 1.00 96.12 83 LYS A N 1
ATOM 679 C CA . LYS A 1 83 ? 8.094 -8.049 -3.476 1.00 96.12 83 LYS A CA 1
ATOM 680 C C . LYS A 1 83 ? 7.265 -7.196 -2.519 1.00 96.12 83 LYS A C 1
ATOM 682 O O . LYS A 1 83 ? 6.397 -7.718 -1.824 1.00 96.12 83 LYS A O 1
ATOM 687 N N . LEU A 1 84 ? 7.500 -5.882 -2.479 1.00 96.50 84 LEU A N 1
ATOM 688 C CA . LEU A 1 84 ? 6.646 -4.979 -1.711 1.00 96.50 84 LEU A CA 1
ATOM 689 C C . LEU A 1 84 ? 5.218 -4.942 -2.272 1.00 96.50 84 LEU A C 1
ATOM 691 O O . LEU A 1 84 ? 4.270 -4.960 -1.492 1.00 96.50 84 LEU A O 1
ATOM 695 N N . LYS A 1 85 ? 5.042 -4.987 -3.595 1.00 97.25 85 LYS A N 1
ATOM 696 C CA . LYS A 1 85 ? 3.709 -5.091 -4.206 1.00 97.25 85 LYS A CA 1
ATOM 697 C C . LYS A 1 85 ? 2.980 -6.376 -3.804 1.00 97.25 85 LYS A C 1
ATOM 699 O O . LYS A 1 85 ? 1.782 -6.327 -3.541 1.00 97.25 85 LYS A O 1
ATOM 704 N N . GLU A 1 86 ? 3.681 -7.503 -3.682 1.00 97.62 86 GLU A N 1
ATOM 705 C CA . GLU A 1 86 ? 3.077 -8.743 -3.168 1.00 97.62 86 GLU A CA 1
ATOM 706 C C . GLU A 1 86 ? 2.590 -8.598 -1.716 1.00 97.62 86 GLU A C 1
ATOM 708 O O . GLU A 1 86 ? 1.513 -9.086 -1.379 1.00 97.62 86 GLU A O 1
ATOM 713 N N . ARG A 1 87 ? 3.305 -7.844 -0.867 1.00 96.88 87 ARG A N 1
ATOM 714 C CA . ARG A 1 87 ? 2.821 -7.515 0.489 1.00 96.88 87 ARG A CA 1
ATOM 715 C C . ARG A 1 87 ? 1.539 -6.682 0.460 1.00 96.88 87 ARG A C 1
ATOM 717 O O . ARG A 1 87 ? 0.633 -6.957 1.241 1.00 96.88 87 ARG A O 1
ATOM 724 N N . PHE A 1 88 ? 1.424 -5.730 -0.470 1.00 97.50 88 PHE A N 1
ATOM 725 C CA . PHE A 1 88 ? 0.180 -4.978 -0.680 1.00 97.50 88 PHE A CA 1
ATOM 726 C C . PHE A 1 88 ? -0.987 -5.873 -1.131 1.00 97.50 88 PHE A C 1
ATOM 728 O O . PHE A 1 88 ? -2.113 -5.701 -0.672 1.00 97.50 88 PHE A O 1
ATOM 735 N N . LYS A 1 89 ? -0.743 -6.882 -1.975 1.00 97.75 89 LYS A N 1
ATOM 736 C CA . LYS A 1 89 ? -1.783 -7.866 -2.332 1.00 97.75 89 LYS A CA 1
ATOM 737 C C . LYS A 1 89 ? -2.236 -8.689 -1.123 1.00 97.75 89 LYS A C 1
ATOM 739 O O . LYS A 1 89 ? -3.431 -8.942 -0.962 1.00 97.75 89 LYS A O 1
ATOM 744 N N . LEU A 1 90 ? -1.292 -9.090 -0.271 1.00 97.81 90 LEU A N 1
ATOM 745 C CA . LEU A 1 90 ? -1.589 -9.871 0.926 1.00 97.81 90 LEU A CA 1
ATOM 746 C C . LEU A 1 90 ? -2.412 -9.066 1.940 1.00 97.81 90 LEU A C 1
ATOM 748 O O . LEU A 1 90 ? -3.456 -9.548 2.372 1.00 97.81 90 LEU A O 1
ATOM 752 N N . ILE A 1 91 ? -2.024 -7.821 2.246 1.00 97.56 91 ILE A N 1
ATOM 753 C CA . ILE A 1 91 ? -2.819 -6.972 3.154 1.00 97.56 91 ILE A CA 1
ATOM 754 C C . ILE A 1 91 ? -4.212 -6.702 2.594 1.00 97.56 91 ILE A C 1
ATOM 756 O O . ILE A 1 91 ? -5.166 -6.722 3.359 1.00 97.56 91 ILE A O 1
ATOM 760 N N . TRP A 1 92 ? -4.370 -6.517 1.278 1.00 97.88 92 TRP A N 1
ATOM 761 C CA . TRP A 1 92 ? -5.696 -6.361 0.684 1.00 97.88 92 TRP A CA 1
ATOM 762 C C . TRP A 1 92 ? -6.552 -7.607 0.862 1.00 97.88 92 TRP A C 1
ATOM 764 O O . TRP A 1 92 ? -7.734 -7.498 1.176 1.00 97.88 92 TRP A O 1
ATOM 774 N N . THR A 1 93 ? -5.967 -8.788 0.683 1.00 97.50 93 THR A N 1
ATOM 775 C CA . THR A 1 93 ? -6.674 -10.055 0.895 1.00 97.50 93 THR A CA 1
ATOM 776 C C . THR A 1 93 ? -7.149 -10.162 2.342 1.00 97.50 93 THR A C 1
ATOM 778 O O . THR A 1 93 ? -8.334 -10.384 2.582 1.00 97.50 93 THR A O 1
ATOM 781 N N . ASN A 1 94 ? -6.254 -9.917 3.301 1.00 96.75 94 ASN A N 1
ATOM 782 C CA . ASN A 1 94 ? -6.577 -9.968 4.723 1.00 96.75 94 ASN A CA 1
ATOM 783 C C . ASN A 1 94 ? -7.612 -8.899 5.111 1.00 96.75 94 ASN A C 1
ATOM 785 O O . ASN A 1 94 ? -8.579 -9.186 5.810 1.00 96.75 94 ASN A O 1
ATOM 789 N N . PHE A 1 95 ? -7.447 -7.668 4.622 1.00 96.06 95 PHE A N 1
ATOM 790 C CA . PHE A 1 95 ? -8.361 -6.562 4.889 1.00 96.06 95 PHE A CA 1
ATOM 791 C C . PHE A 1 95 ? -9.786 -6.915 4.460 1.00 96.06 95 PHE A C 1
ATOM 793 O O . PHE A 1 95 ? -10.694 -6.843 5.280 1.00 96.06 95 PHE A O 1
ATOM 800 N N . HIS A 1 96 ? -9.988 -7.379 3.223 1.00 94.75 96 HIS A N 1
ATOM 801 C CA . HIS A 1 96 ? -11.325 -7.720 2.726 1.00 94.75 96 HIS A CA 1
ATOM 802 C C . HIS A 1 96 ? -11.946 -8.944 3.415 1.00 94.75 96 HIS A C 1
ATOM 804 O O . HIS A 1 96 ? -13.166 -9.034 3.488 1.00 94.75 96 HIS A O 1
ATOM 810 N N . GLN A 1 97 ? -11.143 -9.872 3.949 1.00 94.00 97 GLN A N 1
ATOM 811 C CA . GLN A 1 97 ? -11.657 -10.993 4.750 1.00 94.00 97 GLN A CA 1
ATOM 812 C C . GLN A 1 97 ? -12.238 -10.544 6.097 1.00 94.00 97 GLN A C 1
ATOM 814 O O . GLN A 1 97 ? -13.137 -11.195 6.630 1.00 94.00 97 GLN A O 1
ATOM 819 N N . HIS A 1 98 ? -11.724 -9.446 6.653 1.00 91.75 98 HIS A N 1
ATOM 820 C CA . HIS A 1 98 ? -12.139 -8.917 7.952 1.00 91.75 98 HIS A CA 1
ATOM 821 C C . HIS A 1 98 ? -13.028 -7.669 7.849 1.00 91.75 98 HIS A C 1
ATOM 823 O O . HIS A 1 98 ? -13.656 -7.288 8.841 1.00 91.75 98 HIS A O 1
ATOM 829 N N . TYR A 1 99 ? -13.097 -7.048 6.672 1.00 90.31 99 TYR A N 1
ATOM 830 C CA . TYR A 1 99 ? -13.943 -5.898 6.380 1.00 90.31 99 TYR A CA 1
ATOM 831 C C . TYR A 1 99 ? -15.421 -6.294 6.358 1.00 90.31 99 TYR A C 1
ATOM 833 O O . TYR A 1 99 ? -15.801 -7.346 5.842 1.00 90.31 99 TYR A O 1
ATOM 841 N N . GLY A 1 100 ? -16.270 -5.438 6.919 1.00 83.94 100 GLY A N 1
ATOM 842 C CA . GLY A 1 100 ? -17.714 -5.592 6.849 1.00 83.94 100 GLY A CA 1
ATOM 843 C C . GLY A 1 100 ? -18.364 -4.247 6.586 1.00 83.94 100 GLY A C 1
ATOM 844 O O . GLY A 1 100 ? -18.285 -3.354 7.429 1.00 83.94 100 GLY A O 1
ATOM 845 N N . GLU A 1 101 ? -19.039 -4.125 5.445 1.00 75.19 101 GLU A N 1
ATOM 846 C CA . GLU A 1 101 ? -19.821 -2.931 5.131 1.00 75.19 101 GLU A CA 1
ATOM 847 C C . GLU A 1 101 ? -20.831 -2.649 6.258 1.00 75.19 101 GLU A C 1
ATOM 849 O O . GLU A 1 101 ? -21.467 -3.562 6.793 1.00 75.19 101 GLU A O 1
ATOM 854 N N . PHE A 1 102 ? -20.959 -1.373 6.635 1.00 73.81 102 PHE A N 1
ATOM 855 C CA . PHE A 1 102 ? -21.891 -0.879 7.660 1.00 73.81 102 PHE A CA 1
ATOM 856 C C . PHE A 1 102 ? -21.640 -1.358 9.103 1.00 73.81 102 PHE A C 1
ATOM 858 O O . PHE A 1 102 ? -22.519 -1.230 9.960 1.00 73.81 102 PHE A O 1
ATOM 865 N N . ARG A 1 103 ? -20.445 -1.874 9.422 1.00 81.56 103 ARG A N 1
ATOM 866 C CA . ARG A 1 103 ? -20.044 -2.092 10.821 1.00 81.56 103 ARG A CA 1
ATOM 867 C C . ARG A 1 103 ? -19.643 -0.781 11.482 1.00 81.56 103 ARG A C 1
ATOM 869 O O . ARG A 1 103 ? -18.665 -0.176 11.074 1.00 81.56 103 ARG A O 1
ATOM 876 N N . ALA A 1 104 ? -20.334 -0.414 12.560 1.00 79.38 104 ALA A N 1
ATOM 877 C CA . ALA A 1 104 ? -19.956 0.730 13.395 1.00 79.38 104 ALA A CA 1
ATOM 878 C C . ALA A 1 104 ? -18.715 0.460 14.272 1.00 79.38 104 ALA A C 1
ATOM 880 O O . ALA A 1 104 ? -18.038 1.391 14.697 1.00 79.38 104 ALA A O 1
ATOM 881 N N . GLU A 1 105 ? -18.421 -0.807 14.575 1.00 85.69 105 GLU A N 1
ATOM 882 C CA . GLU A 1 105 ? -17.312 -1.213 15.441 1.00 85.69 105 GLU A CA 1
ATOM 883 C C . GLU A 1 105 ? -16.690 -2.518 14.935 1.00 85.69 105 GLU A C 1
ATOM 885 O O . GLU A 1 105 ? -17.387 -3.443 14.500 1.00 85.69 105 GLU A O 1
ATOM 890 N N . TYR A 1 106 ? -15.364 -2.579 15.005 1.00 89.94 106 TYR A N 1
ATOM 891 C CA . TYR A 1 106 ? -14.558 -3.739 14.658 1.00 89.94 106 TYR A CA 1
ATOM 892 C C . TYR A 1 106 ? -13.923 -4.350 15.916 1.00 89.94 106 TYR A C 1
ATOM 894 O O . TYR A 1 106 ? -13.730 -3.647 16.908 1.00 89.94 106 TYR A O 1
ATOM 902 N N . PRO A 1 107 ? -13.581 -5.654 15.899 1.00 88.88 107 PRO A N 1
ATOM 903 C CA . PRO A 1 107 ? -12.871 -6.288 17.009 1.00 88.88 107 PRO A CA 1
ATOM 904 C C . PRO A 1 107 ? -11.590 -5.526 17.374 1.00 88.88 107 PRO A C 1
ATOM 906 O O . PRO A 1 107 ? -10.870 -5.093 16.479 1.00 88.88 107 PRO A O 1
ATOM 909 N N . SER A 1 108 ? -11.256 -5.414 18.663 1.00 85.75 108 SER A N 1
ATOM 910 C CA . SER A 1 108 ? -10.047 -4.706 19.131 1.00 85.75 108 SER A CA 1
ATOM 911 C C . SER A 1 108 ? -8.745 -5.273 18.549 1.00 85.75 108 SER A C 1
ATOM 913 O O . SER A 1 108 ? -7.765 -4.554 18.370 1.00 85.75 108 SER A O 1
ATOM 915 N N . ASN A 1 109 ? -8.745 -6.554 18.175 1.00 89.44 109 ASN A N 1
ATOM 916 C CA . ASN A 1 109 ? -7.624 -7.213 17.515 1.00 89.44 109 ASN A CA 1
ATOM 917 C C . ASN A 1 109 ? -7.616 -7.056 15.980 1.00 89.44 109 ASN A C 1
ATOM 919 O O . ASN A 1 109 ? -6.821 -7.719 15.320 1.00 89.44 109 ASN A O 1
ATOM 923 N N . PHE A 1 110 ? -8.471 -6.212 15.390 1.00 92.50 110 PHE A N 1
ATOM 924 C CA . PHE A 1 110 ? -8.620 -6.088 13.934 1.00 92.50 110 PHE A CA 1
ATOM 925 C C . PHE A 1 110 ? -7.299 -5.791 13.212 1.00 92.50 110 PHE A C 1
ATOM 927 O O . PHE A 1 110 ? -7.011 -6.431 12.206 1.00 92.50 110 PHE A O 1
ATOM 934 N N . ILE A 1 111 ? -6.463 -4.889 13.745 1.00 93.38 111 ILE A N 1
ATOM 935 C CA . ILE A 1 111 ? -5.158 -4.536 13.148 1.00 93.38 111 ILE A CA 1
ATOM 936 C C . ILE A 1 111 ? -4.230 -5.763 13.053 1.00 93.38 111 ILE A C 1
ATOM 938 O O . ILE A 1 111 ? -3.552 -5.945 12.040 1.00 93.38 111 ILE A O 1
ATOM 942 N N . PHE A 1 112 ? -4.251 -6.628 14.071 1.00 93.44 112 PHE A N 1
ATOM 943 C CA . PHE A 1 112 ? -3.495 -7.884 14.095 1.00 93.44 112 PHE A CA 1
ATOM 944 C C . PHE A 1 112 ? -4.125 -8.951 13.195 1.00 93.44 112 PHE A C 1
ATOM 946 O O . PHE A 1 112 ? -3.414 -9.696 12.527 1.00 93.44 112 PHE A O 1
ATOM 953 N N . ALA A 1 113 ? -5.459 -9.011 13.140 1.00 93.31 113 ALA A N 1
ATOM 954 C CA . ALA A 1 113 ? -6.185 -9.949 12.287 1.00 93.31 113 ALA A CA 1
ATOM 955 C C . ALA A 1 113 ? -5.870 -9.716 10.802 1.00 93.31 113 ALA A C 1
ATOM 957 O O . ALA A 1 113 ? -5.610 -10.666 10.069 1.00 93.31 113 ALA A O 1
ATOM 958 N N . ILE A 1 114 ? -5.788 -8.450 10.377 1.00 96.06 114 ILE A N 1
ATOM 959 C CA . ILE A 1 114 ? -5.371 -8.113 9.011 1.00 96.06 114 ILE A CA 1
ATOM 960 C C . ILE A 1 114 ? -3.851 -8.229 8.797 1.00 96.06 114 ILE A C 1
ATOM 962 O O . ILE A 1 114 ? -3.381 -8.098 7.668 1.00 96.06 114 ILE A O 1
ATOM 966 N N . GLN A 1 115 ? -3.084 -8.504 9.857 1.00 96.06 115 GLN A N 1
ATOM 967 C CA . GLN A 1 115 ? -1.622 -8.617 9.860 1.00 96.06 115 GLN A CA 1
ATOM 968 C C . GLN A 1 115 ? -0.902 -7.324 9.447 1.00 96.06 115 GLN A C 1
ATOM 970 O O . GLN A 1 115 ? 0.150 -7.371 8.804 1.00 96.06 115 GLN A O 1
ATOM 975 N N . LEU A 1 116 ? -1.456 -6.155 9.788 1.00 95.81 116 LEU A N 1
ATOM 976 C CA . LEU A 1 116 ? -0.858 -4.874 9.398 1.00 95.81 116 LEU A CA 1
ATOM 977 C C . LEU A 1 116 ? 0.552 -4.711 9.988 1.00 95.81 116 LEU A C 1
ATOM 979 O O . LEU A 1 116 ? 1.461 -4.274 9.291 1.00 95.81 116 LEU A O 1
ATOM 983 N N . ASP A 1 117 ? 0.731 -5.108 11.246 1.00 93.81 117 ASP A N 1
ATOM 984 C CA . ASP A 1 117 ? 1.983 -5.057 12.011 1.00 93.81 117 ASP A CA 1
ATOM 985 C C . ASP A 1 117 ? 3.048 -6.040 11.517 1.00 93.81 117 ASP A C 1
ATOM 987 O O . ASP A 1 117 ? 4.244 -5.787 11.640 1.00 93.81 117 ASP A O 1
ATOM 991 N N . TYR A 1 118 ? 2.619 -7.155 10.929 1.00 95.12 118 TYR A N 1
ATOM 992 C CA . TYR A 1 118 ? 3.524 -8.126 10.326 1.00 95.12 118 TYR A CA 1
ATOM 993 C C . TYR A 1 118 ? 4.005 -7.681 8.938 1.00 95.12 118 TYR A C 1
ATOM 995 O O . TYR A 1 118 ? 5.155 -7.913 8.560 1.00 95.12 118 TYR A O 1
ATOM 1003 N N . LEU A 1 119 ? 3.120 -7.059 8.155 1.00 96.69 119 LEU A N 1
ATOM 1004 C CA . LEU A 1 119 ? 3.395 -6.697 6.763 1.00 96.69 119 LEU A CA 1
ATOM 1005 C C . LEU A 1 119 ? 4.076 -5.331 6.622 1.00 96.69 119 LEU A C 1
ATOM 1007 O O . LEU A 1 119 ? 4.786 -5.110 5.635 1.00 96.69 119 LEU A O 1
ATOM 1011 N N . PHE A 1 120 ? 3.879 -4.440 7.594 1.00 97.44 120 PHE A N 1
ATOM 1012 C CA . PHE A 1 120 ? 4.290 -3.041 7.545 1.00 97.44 120 PHE A CA 1
ATOM 1013 C C . PHE A 1 120 ? 4.829 -2.543 8.886 1.00 97.44 120 PHE A C 1
ATOM 1015 O O . PHE A 1 120 ? 4.656 -3.160 9.932 1.00 97.44 120 PHE A O 1
ATOM 1022 N N . ILE A 1 121 ? 5.485 -1.385 8.853 1.00 96.62 121 ILE A N 1
ATOM 1023 C CA . ILE A 1 121 ? 5.926 -0.693 10.060 1.00 96.62 121 ILE A CA 1
ATOM 1024 C C . ILE A 1 121 ? 4.713 0.044 10.623 1.00 96.62 121 ILE A C 1
ATOM 1026 O O . ILE A 1 121 ? 4.207 0.976 10.001 1.00 96.62 121 ILE A O 1
ATOM 1030 N N . VAL A 1 122 ? 4.241 -0.365 11.798 1.00 95.94 122 VAL A N 1
ATOM 1031 C CA . VAL A 1 122 ? 3.093 0.266 12.457 1.00 95.94 122 VAL A CA 1
ATOM 1032 C C . VAL A 1 122 ? 3.553 0.935 13.742 1.00 95.94 122 VAL A C 1
ATOM 1034 O O . VAL A 1 122 ? 3.850 0.282 14.741 1.00 95.94 122 VAL A O 1
ATOM 1037 N N . ASN A 1 123 ? 3.600 2.261 13.717 1.00 94.81 123 ASN A N 1
ATOM 1038 C CA . ASN A 1 123 ? 4.017 3.066 14.852 1.00 94.81 123 ASN A CA 1
ATOM 1039 C C . ASN A 1 123 ? 2.839 3.346 15.787 1.00 94.81 123 ASN A C 1
ATOM 1041 O O . ASN A 1 123 ? 1.695 3.498 15.359 1.00 94.81 123 ASN A O 1
ATOM 1045 N N . ASN A 1 124 ? 3.141 3.408 17.087 1.00 92.00 124 ASN A N 1
ATOM 1046 C CA . ASN A 1 124 ? 2.192 3.601 18.193 1.00 92.00 124 ASN A CA 1
ATOM 1047 C C . ASN A 1 124 ? 1.111 2.513 18.344 1.00 92.00 124 ASN A C 1
ATOM 1049 O O . ASN A 1 124 ? 0.172 2.687 19.133 1.00 92.00 124 ASN A O 1
ATOM 1053 N N . LEU A 1 125 ? 1.255 1.376 17.657 1.00 92.25 125 LEU A N 1
ATOM 1054 C CA . LEU A 1 125 ? 0.433 0.201 17.920 1.00 92.25 125 LEU A CA 1
ATOM 1055 C C . LEU A 1 125 ? 0.638 -0.252 19.369 1.00 92.25 125 LEU A C 1
ATOM 1057 O O . LEU A 1 125 ? 1.756 -0.327 19.875 1.00 92.25 125 LEU A O 1
ATOM 1061 N N . GLN A 1 126 ? -0.466 -0.502 20.054 1.00 90.06 126 GLN A N 1
ATOM 1062 C CA . GLN A 1 126 ? -0.487 -1.027 21.407 1.00 90.06 126 GLN A CA 1
ATOM 1063 C C . GLN A 1 126 ? -0.763 -2.524 21.352 1.00 90.06 126 GLN A C 1
ATOM 1065 O O . GLN A 1 126 ? -1.273 -3.020 20.352 1.00 90.06 126 GLN A O 1
ATOM 1070 N N . SER A 1 127 ? -0.458 -3.238 22.437 1.00 83.38 127 SER A N 1
ATOM 1071 C CA . SER A 1 127 ? -0.861 -4.640 22.558 1.00 83.38 127 SER A CA 1
ATOM 1072 C C . SER A 1 127 ? -2.374 -4.787 22.400 1.00 83.38 127 SER A C 1
ATOM 1074 O O . SER A 1 127 ? -3.120 -3.951 22.912 1.00 83.38 127 SER A O 1
ATOM 1076 N N . ASP A 1 128 ? -2.805 -5.900 21.824 1.00 76.06 128 ASP A N 1
ATOM 1077 C CA . ASP A 1 128 ? -4.196 -6.367 21.753 1.00 76.06 128 ASP A CA 1
ATOM 1078 C C . ASP A 1 128 ? -4.955 -6.347 23.097 1.00 76.06 128 ASP A C 1
ATOM 1080 O O . ASP A 1 128 ? -6.176 -6.219 23.110 1.00 76.06 128 ASP A O 1
ATOM 1084 N N . TYR A 1 129 ? -4.251 -6.403 24.233 1.00 72.62 129 TYR A N 1
ATOM 1085 C CA . TYR A 1 129 ? -4.843 -6.278 25.574 1.00 72.62 129 TYR A CA 1
ATOM 1086 C C . TYR A 1 129 ? -5.235 -4.852 25.994 1.00 72.62 129 TYR A C 1
ATOM 1088 O O . TYR A 1 129 ? -5.958 -4.685 26.978 1.00 72.62 129 TYR A O 1
ATOM 1096 N N . LYS A 1 130 ? -4.740 -3.809 25.314 1.00 73.69 130 LYS A N 1
ATOM 1097 C CA . LYS A 1 130 ? -5.208 -2.437 25.544 1.00 73.69 130 LYS A CA 1
ATOM 1098 C C . LYS A 1 130 ? -6.460 -2.265 24.700 1.00 73.69 130 LYS A C 1
ATOM 1100 O O . LYS A 1 130 ? -6.354 -2.210 23.482 1.00 73.69 130 LYS A O 1
ATOM 1105 N N . ASP A 1 131 ? -7.614 -2.203 25.361 1.00 78.88 131 ASP A N 1
ATOM 1106 C CA . ASP A 1 131 ? -8.956 -2.045 24.781 1.00 78.88 131 ASP A CA 1
ATOM 1107 C C . ASP A 1 131 ? -9.115 -0.697 24.043 1.00 78.88 131 ASP A C 1
ATOM 1109 O O . ASP A 1 131 ? -9.820 0.212 24.481 1.00 78.88 131 ASP A O 1
ATOM 1113 N N . ILE A 1 132 ? -8.363 -0.523 22.953 1.00 86.62 132 ILE A N 1
ATOM 1114 C CA . ILE A 1 132 ? -8.422 0.635 22.068 1.00 86.62 132 ILE A CA 1
ATOM 1115 C C . ILE A 1 132 ? -9.487 0.359 21.023 1.00 86.62 132 ILE A C 1
ATOM 1117 O O . ILE A 1 132 ? -9.463 -0.648 20.316 1.00 86.62 132 ILE A O 1
ATOM 1121 N N . TYR A 1 133 ? -10.412 1.298 20.923 1.00 87.81 133 TYR A N 1
ATOM 1122 C CA . TYR A 1 133 ? -11.553 1.214 20.040 1.00 87.81 133 TYR A CA 1
ATOM 1123 C C . TYR A 1 133 ? -11.143 1.323 18.564 1.00 87.81 133 TYR A C 1
ATOM 1125 O O . TYR A 1 133 ? -10.352 2.193 18.174 1.00 87.81 133 TYR A O 1
ATOM 1133 N N . ILE A 1 134 ? -11.733 0.456 17.738 1.00 89.06 134 ILE A N 1
ATOM 1134 C CA . ILE A 1 134 ? -11.570 0.428 16.283 1.00 89.06 134 ILE A CA 1
ATOM 1135 C C . ILE A 1 134 ? -12.935 0.699 15.648 1.00 89.06 134 ILE A C 1
ATOM 1137 O O . ILE A 1 134 ? -13.769 -0.195 15.503 1.00 89.06 134 ILE A O 1
ATOM 1141 N N . GLY A 1 135 ? -13.164 1.964 15.302 1.00 87.81 135 GLY A N 1
ATOM 1142 C CA . GLY A 1 135 ? -14.386 2.411 14.636 1.00 87.81 135 GLY A CA 1
ATOM 1143 C C . GLY A 1 135 ? -14.317 2.307 13.115 1.00 87.81 135 GLY A C 1
ATOM 1144 O O . GLY A 1 135 ? -13.240 2.171 12.530 1.00 87.81 135 GLY A O 1
ATOM 1145 N N . ASP A 1 136 ? -15.477 2.446 12.485 1.00 87.69 136 ASP A N 1
ATOM 1146 C CA . ASP A 1 136 ? -15.646 2.546 11.032 1.00 87.69 136 ASP A CA 1
ATOM 1147 C C . ASP A 1 136 ? -14.742 3.610 10.393 1.00 87.69 136 ASP A C 1
ATOM 1149 O O . ASP A 1 136 ? -14.019 3.315 9.448 1.00 87.69 136 ASP A O 1
ATOM 1153 N N . GLU A 1 137 ? -14.680 4.813 10.965 1.00 88.12 137 GLU A N 1
ATOM 1154 C CA . GLU A 1 137 ? -13.845 5.912 10.467 1.00 88.12 137 GLU A CA 1
ATOM 1155 C C . GLU A 1 137 ? -12.364 5.533 10.354 1.00 88.12 137 GLU A C 1
ATOM 1157 O O . GLU A 1 137 ? -11.680 5.964 9.422 1.00 88.12 137 GLU A O 1
ATOM 1162 N N . PHE A 1 138 ? -11.847 4.739 11.299 1.00 91.56 138 PHE A N 1
ATOM 1163 C CA . PHE A 1 138 ? -10.470 4.255 11.238 1.00 91.56 138 PHE A CA 1
ATOM 1164 C C . PHE A 1 138 ? -10.292 3.263 10.093 1.00 91.56 138 PHE A C 1
ATOM 1166 O O . PHE A 1 138 ? -9.309 3.359 9.362 1.00 91.56 138 PHE A O 1
ATOM 1173 N N . VAL A 1 139 ? -11.228 2.325 9.934 1.00 92.81 139 VAL A N 1
ATOM 1174 C CA . VAL A 1 139 ? -11.163 1.291 8.896 1.00 92.81 139 VAL A CA 1
ATOM 1175 C C . VAL A 1 139 ? -11.289 1.901 7.500 1.00 92.81 139 VAL A C 1
ATOM 1177 O O . VAL A 1 139 ? -10.508 1.547 6.620 1.00 92.81 139 VAL A O 1
ATOM 1180 N N . GLU A 1 140 ? -12.180 2.875 7.314 1.00 91.31 140 GLU A N 1
ATOM 1181 C CA . GLU A 1 140 ? -12.305 3.640 6.067 1.00 91.31 140 GLU A CA 1
ATOM 1182 C C . GLU A 1 140 ? -11.039 4.464 5.788 1.00 91.31 140 GLU A C 1
ATOM 1184 O O . GLU A 1 140 ? -10.490 4.424 4.687 1.00 91.31 140 GLU A O 1
ATOM 1189 N N . SER A 1 141 ? -10.491 5.131 6.811 1.00 91.88 141 SER A N 1
ATOM 1190 C CA . SER A 1 141 ? -9.209 5.836 6.681 1.00 91.88 141 SER A CA 1
ATOM 1191 C C . SER A 1 141 ? -8.075 4.882 6.297 1.00 91.88 141 SER A C 1
ATOM 1193 O O . SER A 1 141 ? -7.259 5.205 5.443 1.00 91.88 141 SER A O 1
ATOM 1195 N N . LEU A 1 142 ? -8.019 3.694 6.902 1.00 94.88 142 LEU A N 1
ATOM 1196 C CA . LEU A 1 142 ? -7.013 2.682 6.596 1.00 94.88 142 LEU A CA 1
ATOM 1197 C C . LEU A 1 142 ? -7.144 2.183 5.153 1.00 94.88 142 LEU A C 1
ATOM 1199 O O . LEU A 1 142 ? -6.134 2.079 4.455 1.00 94.88 142 LEU A O 1
ATOM 1203 N N . HIS A 1 143 ? -8.370 1.908 4.704 1.00 94.06 143 HIS A N 1
ATOM 1204 C CA . HIS A 1 143 ? -8.673 1.533 3.325 1.00 94.06 143 HIS A CA 1
ATOM 1205 C C . HIS A 1 143 ? -8.173 2.598 2.341 1.00 94.06 143 HIS A C 1
ATOM 1207 O O . HIS A 1 143 ? -7.422 2.293 1.409 1.00 94.06 143 HIS A O 1
ATOM 1213 N N . ASP A 1 144 ? -8.514 3.864 2.580 1.00 93.19 144 ASP A N 1
ATOM 1214 C CA . ASP A 1 144 ? -8.095 4.967 1.722 1.00 93.19 144 ASP A CA 1
ATOM 1215 C C . ASP A 1 144 ? -6.578 5.134 1.698 1.00 93.19 144 ASP A C 1
ATOM 1217 O O . ASP A 1 144 ? -5.994 5.295 0.617 1.00 93.19 144 ASP A O 1
ATOM 1221 N N . THR A 1 145 ? -5.898 5.032 2.845 1.00 93.81 145 THR A N 1
ATOM 1222 C CA . THR A 1 145 ? -4.445 5.162 2.818 1.00 93.81 145 THR A CA 1
ATOM 1223 C C . THR A 1 145 ? -3.761 3.970 2.154 1.00 93.81 145 THR A C 1
ATOM 1225 O O . THR A 1 145 ? -2.803 4.162 1.400 1.00 93.81 145 THR A O 1
ATOM 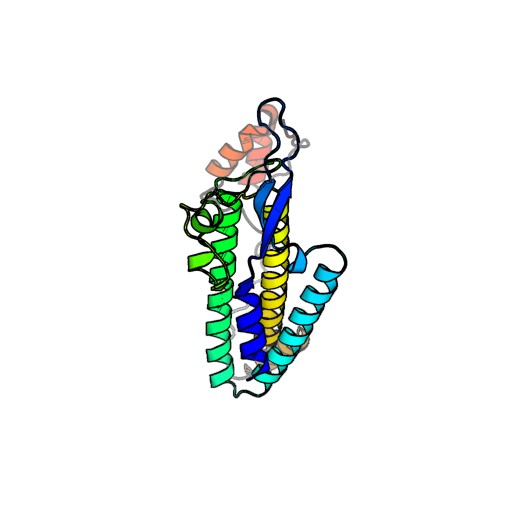1228 N N . LEU A 1 146 ? -4.247 2.742 2.365 1.00 96.06 146 LEU A N 1
ATOM 1229 C CA . LEU A 1 146 ? -3.757 1.560 1.644 1.00 96.06 146 LEU A CA 1
ATOM 1230 C C . LEU A 1 146 ? -3.883 1.758 0.131 1.00 96.06 146 LEU A C 1
ATOM 1232 O O . LEU A 1 146 ? -2.926 1.519 -0.605 1.00 96.06 146 LEU A O 1
ATOM 1236 N N . LYS A 1 147 ? -5.022 2.284 -0.327 1.00 95.56 147 LYS A N 1
ATOM 1237 C CA . LYS A 1 147 ? -5.284 2.580 -1.740 1.00 95.56 147 LYS A CA 1
ATOM 1238 C C . LYS A 1 147 ? -4.325 3.617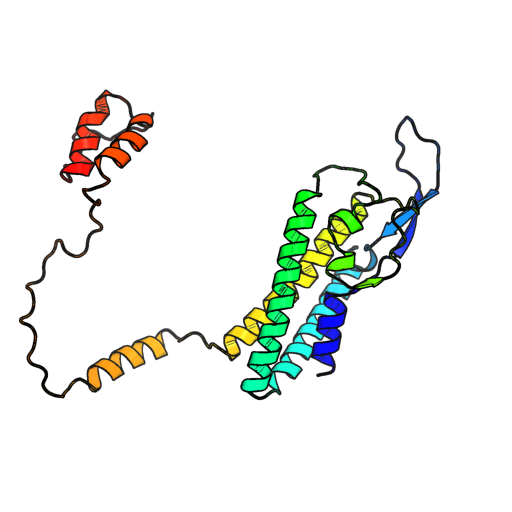 -2.308 1.00 95.56 147 LYS A C 1
ATOM 1240 O O . LYS A 1 147 ? -3.819 3.434 -3.414 1.00 95.56 147 LYS A O 1
ATOM 1245 N N . ILE A 1 14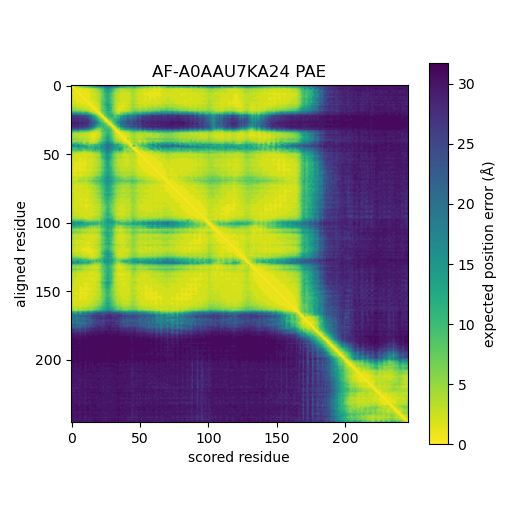8 ? -4.054 4.697 -1.575 1.00 94.38 148 ILE A N 1
ATOM 1246 C CA . ILE A 1 148 ? -3.103 5.732 -2.008 1.00 94.38 148 ILE A CA 1
ATOM 1247 C C . ILE A 1 148 ? -1.688 5.151 -2.117 1.00 94.38 148 ILE A C 1
ATOM 1249 O O . ILE A 1 148 ? -1.033 5.335 -3.145 1.00 94.38 148 ILE A O 1
ATOM 1253 N N . ARG A 1 149 ? -1.225 4.439 -1.083 1.00 96.94 149 ARG A N 1
ATOM 1254 C CA . ARG A 1 149 ? 0.113 3.827 -1.041 1.00 96.94 149 ARG A CA 1
ATOM 1255 C C . ARG A 1 149 ? 0.300 2.816 -2.175 1.00 96.94 149 ARG A C 1
ATOM 1257 O O . ARG A 1 149 ? 1.281 2.897 -2.914 1.00 96.94 149 ARG A O 1
ATOM 1264 N N . ASP A 1 150 ? -0.668 1.920 -2.359 1.00 97.69 150 ASP A N 1
ATOM 1265 C CA . ASP A 1 150 ? -0.620 0.885 -3.391 1.00 97.69 150 ASP A CA 1
ATOM 1266 C C . ASP A 1 150 ? -0.657 1.472 -4.807 1.00 97.69 150 ASP A C 1
ATOM 1268 O O . ASP A 1 150 ? 0.064 1.019 -5.702 1.00 97.69 150 ASP A O 1
ATOM 1272 N N . LYS A 1 151 ? -1.453 2.528 -5.012 1.00 96.75 151 LYS A N 1
ATOM 1273 C CA . LYS A 1 151 ? -1.511 3.246 -6.285 1.00 96.75 151 LYS A CA 1
ATOM 1274 C C . LYS A 1 151 ? -0.135 3.775 -6.688 1.00 96.75 151 LYS A C 1
ATOM 1276 O O . LYS A 1 151 ? 0.326 3.467 -7.782 1.00 96.75 151 LYS A O 1
ATOM 1281 N N . PHE A 1 152 ? 0.527 4.544 -5.823 1.00 97.56 152 PHE A N 1
ATOM 1282 C CA . PHE A 1 152 ? 1.815 5.152 -6.173 1.00 97.56 152 PHE A CA 1
ATOM 1283 C C . PHE A 1 152 ? 2.946 4.130 -6.297 1.00 97.56 152 PHE A C 1
ATOM 1285 O O . PHE A 1 152 ? 3.829 4.303 -7.133 1.00 97.56 152 PHE A O 1
ATOM 1292 N N . LEU A 1 153 ? 2.907 3.042 -5.523 1.00 98.25 153 LEU A N 1
ATOM 1293 C CA . LEU A 1 153 ? 3.815 1.914 -5.732 1.00 98.25 153 LEU A CA 1
ATOM 1294 C C . LEU A 1 153 ? 3.613 1.287 -7.119 1.00 98.25 153 LEU A C 1
ATOM 1296 O O . LEU A 1 153 ? 4.583 0.971 -7.799 1.00 98.25 153 LEU A O 1
ATOM 1300 N N . SER A 1 154 ? 2.359 1.119 -7.543 1.00 97.94 154 SER A N 1
ATOM 1301 C CA . SER A 1 154 ? 2.030 0.549 -8.854 1.00 97.94 154 SER A CA 1
ATOM 1302 C C . SER A 1 154 ? 2.457 1.460 -10.003 1.00 97.94 154 SER A C 1
ATOM 1304 O O . SER A 1 154 ? 2.971 0.962 -10.997 1.00 97.94 154 SER A O 1
ATOM 1306 N N . GLU A 1 155 ? 2.282 2.777 -9.855 1.00 97.75 155 GLU A N 1
ATOM 1307 C CA . GLU A 1 155 ? 2.778 3.770 -10.817 1.00 97.75 155 GLU A CA 1
ATOM 1308 C C . GLU A 1 155 ? 4.301 3.679 -10.961 1.00 97.75 155 GLU A C 1
ATOM 1310 O O . GLU A 1 155 ? 4.782 3.494 -12.075 1.00 97.75 155 GLU A O 1
ATOM 1315 N N . LEU A 1 156 ? 5.051 3.686 -9.848 1.00 97.81 156 LEU A N 1
ATOM 1316 C CA . LEU A 1 156 ? 6.512 3.538 -9.884 1.00 97.81 156 LEU A CA 1
ATOM 1317 C C . LEU A 1 156 ? 6.935 2.225 -10.556 1.00 97.81 156 LEU A C 1
ATOM 1319 O O . LEU A 1 156 ? 7.864 2.208 -11.358 1.00 97.81 156 LEU A O 1
ATOM 1323 N N . ILE A 1 157 ? 6.259 1.117 -10.232 1.00 97.38 157 ILE A N 1
ATOM 1324 C CA . ILE A 1 157 ? 6.547 -0.183 -10.845 1.00 97.38 157 ILE A CA 1
ATOM 1325 C C . ILE A 1 157 ? 6.305 -0.131 -12.353 1.00 97.38 157 ILE A C 1
ATOM 1327 O O . ILE A 1 157 ? 7.143 -0.621 -13.100 1.00 97.38 157 ILE A O 1
ATOM 1331 N N . SER A 1 158 ? 5.189 0.452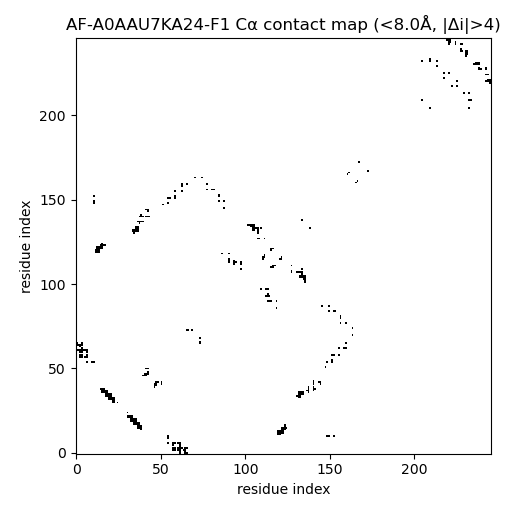 -12.793 1.00 96.25 158 SER A N 1
ATOM 1332 C CA . SER A 1 158 ? 4.854 0.568 -14.215 1.00 96.25 158 SER A CA 1
ATOM 1333 C C . SER A 1 158 ? 5.878 1.413 -14.965 1.00 96.25 158 SER A C 1
ATOM 1335 O O . SER A 1 158 ? 6.342 1.002 -16.020 1.00 96.25 158 SER A O 1
ATOM 1337 N N . GLU A 1 159 ? 6.266 2.560 -14.407 1.00 95.25 159 GLU A N 1
ATOM 1338 C CA . GLU A 1 159 ? 7.252 3.464 -15.009 1.00 95.25 159 GLU A CA 1
ATOM 1339 C C . GLU A 1 159 ? 8.613 2.768 -15.168 1.00 95.25 159 GLU A C 1
ATOM 1341 O O . GLU A 1 159 ? 9.219 2.812 -16.236 1.00 95.25 159 GLU A O 1
ATOM 1346 N N . VAL A 1 160 ? 9.079 2.054 -14.137 1.00 94.94 160 VAL A N 1
ATOM 1347 C CA . VAL A 1 160 ? 10.345 1.300 -14.193 1.00 94.94 160 VAL A CA 1
ATOM 1348 C C . VAL A 1 160 ? 10.256 0.101 -15.140 1.00 94.94 160 VAL A C 1
ATOM 1350 O O . VAL A 1 160 ? 11.233 -0.203 -15.826 1.00 94.94 160 VAL A O 1
ATOM 1353 N N . ASP A 1 161 ? 9.105 -0.573 -15.208 1.00 94.06 161 ASP A N 1
ATOM 1354 C CA . ASP A 1 161 ? 8.889 -1.675 -16.149 1.00 94.06 161 ASP A CA 1
ATOM 1355 C C . ASP A 1 161 ? 8.959 -1.193 -17.596 1.00 94.06 161 ASP A C 1
ATOM 1357 O O . ASP A 1 161 ? 9.615 -1.829 -18.409 1.00 94.06 161 ASP A O 1
ATOM 1361 N N . GLU A 1 162 ? 8.356 -0.044 -17.908 1.00 92.06 162 GLU A N 1
ATOM 1362 C CA . GLU A 1 162 ? 8.421 0.566 -19.239 1.00 92.06 162 GLU A CA 1
ATOM 1363 C C . GLU A 1 162 ? 9.853 0.952 -19.636 1.00 92.06 162 GLU A C 1
ATOM 1365 O O . GLU A 1 162 ? 10.202 0.880 -20.811 1.00 92.06 162 GLU A O 1
ATOM 1370 N N . ILE A 1 163 ? 10.707 1.307 -18.672 1.00 89.62 163 ILE A N 1
ATOM 1371 C CA . ILE A 1 163 ? 12.128 1.601 -18.917 1.00 89.62 163 ILE A CA 1
ATOM 1372 C C . ILE A 1 163 ? 12.931 0.319 -19.175 1.00 89.62 163 ILE A C 1
ATOM 1374 O O . ILE A 1 163 ? 13.783 0.283 -20.061 1.00 89.62 163 ILE A O 1
ATOM 1378 N N . LEU A 1 164 ? 12.693 -0.732 -18.386 1.00 89.81 164 LEU A N 1
ATOM 1379 C CA . LEU A 1 164 ? 13.428 -1.998 -18.486 1.00 89.81 164 LEU A CA 1
ATOM 1380 C C . LEU A 1 164 ? 12.957 -2.874 -19.649 1.00 89.81 164 LEU A C 1
ATOM 1382 O O . LEU A 1 164 ? 13.754 -3.609 -20.233 1.00 89.81 164 LEU A O 1
ATOM 1386 N N . ASN A 1 165 ? 11.664 -2.807 -19.944 1.00 88.00 165 ASN A N 1
ATOM 1387 C CA . ASN A 1 165 ? 10.951 -3.568 -20.955 1.00 88.00 165 ASN A CA 1
ATOM 1388 C C . ASN A 1 165 ? 10.146 -2.585 -21.820 1.00 88.00 165 ASN A C 1
ATOM 1390 O O . ASN A 1 165 ? 8.909 -2.600 -21.772 1.00 88.00 165 ASN A O 1
ATOM 1394 N N . PRO A 1 1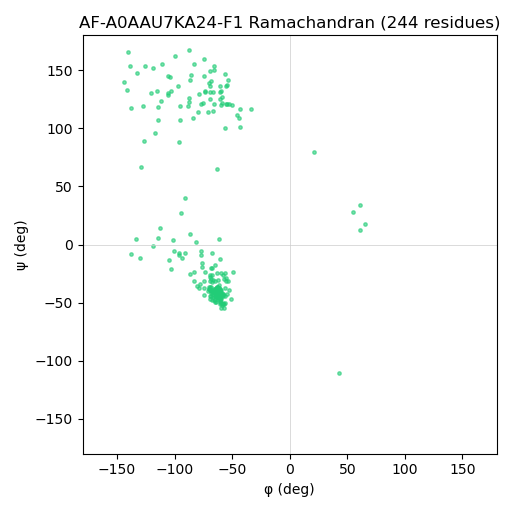66 ? 10.819 -1.712 -22.596 1.00 81.50 166 PRO A N 1
ATOM 1395 C CA . PRO A 1 166 ? 10.129 -0.803 -23.496 1.00 81.50 166 PRO A CA 1
ATOM 1396 C C . PRO A 1 166 ? 9.237 -1.631 -24.409 1.00 81.50 166 PRO A C 1
ATOM 1398 O O . PRO A 1 166 ? 9.690 -2.565 -25.077 1.00 81.50 166 PRO A O 1
ATOM 1401 N N . ARG A 1 167 ? 7.935 -1.341 -24.367 1.00 72.81 167 ARG A N 1
ATOM 1402 C CA . ARG A 1 167 ? 6.974 -2.017 -25.234 1.00 72.81 167 ARG A CA 1
ATOM 1403 C C . ARG A 1 167 ? 7.386 -1.716 -26.665 1.00 72.81 167 ARG A C 1
ATOM 1405 O O . ARG A 1 167 ? 7.515 -0.546 -27.013 1.00 72.81 167 ARG A O 1
ATOM 1412 N N . GLU A 1 168 ? 7.573 -2.766 -27.461 1.00 67.06 168 GLU A N 1
ATOM 1413 C CA . GLU A 1 168 ? 7.764 -2.617 -28.900 1.00 67.06 168 GLU A CA 1
ATOM 1414 C C . GLU A 1 168 ? 6.649 -1.730 -29.441 1.00 67.06 168 GLU A C 1
ATOM 1416 O O . GLU A 1 168 ? 5.456 -2.034 -29.306 1.00 67.06 168 GLU A O 1
ATOM 1421 N N . THR A 1 169 ? 7.037 -0.606 -30.028 1.00 69.38 169 THR A N 1
ATOM 1422 C CA . THR A 1 169 ? 6.086 0.197 -30.780 1.00 69.38 169 THR A CA 1
ATOM 1423 C C . THR A 1 169 ? 5.633 -0.601 -32.000 1.00 69.38 169 THR A C 1
ATOM 1425 O O . THR A 1 169 ? 6.365 -1.430 -32.543 1.00 69.38 169 THR A O 1
ATOM 1428 N N . PHE A 1 170 ? 4.399 -0.368 -32.450 1.00 60.00 170 PHE A N 1
ATOM 1429 C CA . PHE A 1 170 ? 3.864 -1.031 -33.643 1.00 60.00 170 PHE A CA 1
ATOM 1430 C C . PHE A 1 170 ? 4.784 -0.854 -34.867 1.00 60.00 170 PHE A C 1
ATOM 1432 O O . PHE A 1 170 ? 4.886 -1.748 -35.703 1.00 60.00 170 PHE A O 1
ATOM 1439 N N . GLU A 1 171 ? 5.493 0.274 -34.941 1.00 69.75 171 GLU A N 1
ATOM 1440 C CA . GLU A 1 171 ? 6.485 0.580 -35.974 1.00 69.75 171 GLU A CA 1
ATOM 1441 C C . GLU A 1 171 ? 7.745 -0.292 -35.848 1.00 69.75 171 GLU A C 1
ATOM 1443 O O . GLU A 1 171 ? 8.141 -0.916 -36.830 1.00 69.75 171 GLU A O 1
ATOM 1448 N N . GLU A 1 172 ? 8.314 -0.447 -34.648 1.00 71.44 172 GLU A N 1
ATOM 1449 C CA . GLU A 1 172 ? 9.454 -1.349 -34.403 1.00 71.44 172 GLU A CA 1
ATOM 1450 C C . GLU A 1 172 ? 9.100 -2.820 -34.667 1.00 71.44 172 GLU A C 1
ATOM 1452 O O . GLU A 1 172 ? 9.912 -3.580 -35.204 1.00 71.44 172 GLU A O 1
ATOM 1457 N N . TRP A 1 173 ? 7.871 -3.224 -34.343 1.00 71.81 173 TRP A N 1
ATOM 1458 C CA . TRP A 1 173 ? 7.353 -4.555 -34.655 1.00 71.81 173 TRP A CA 1
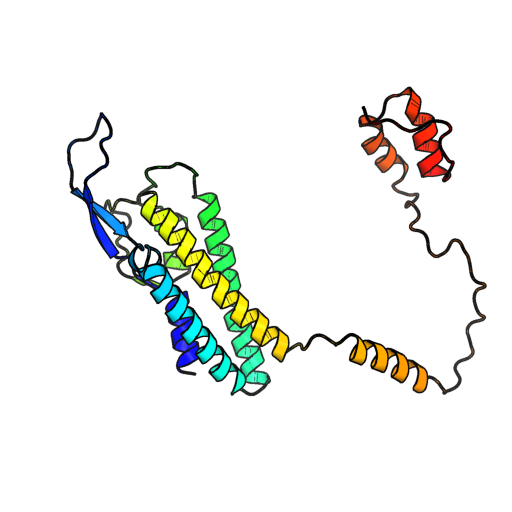ATOM 1459 C C . TRP A 1 173 ? 7.197 -4.771 -36.173 1.00 71.81 173 TRP A C 1
ATOM 1461 O O . TRP A 1 173 ? 7.613 -5.803 -36.708 1.00 71.81 173 TRP A O 1
ATOM 1471 N N . MET A 1 174 ? 6.666 -3.775 -36.893 1.00 69.38 174 MET A N 1
ATOM 1472 C CA . MET A 1 174 ? 6.555 -3.782 -38.359 1.00 69.38 174 MET A CA 1
ATOM 1473 C C . MET A 1 174 ? 7.925 -3.798 -39.054 1.00 69.38 174 MET A C 1
ATOM 1475 O O . MET A 1 174 ? 8.096 -4.477 -40.070 1.00 69.38 174 MET A O 1
ATOM 1479 N N . ASP A 1 175 ? 8.915 -3.093 -38.512 1.00 76.75 175 ASP A N 1
ATOM 1480 C CA . ASP A 1 175 ? 10.270 -3.057 -39.064 1.00 76.75 175 ASP A CA 1
ATOM 1481 C C . ASP A 1 175 ? 11.049 -4.350 -38.792 1.00 76.75 175 ASP A C 1
ATOM 1483 O O . ASP A 1 175 ? 11.820 -4.795 -39.648 1.00 76.75 175 ASP A O 1
ATOM 1487 N N . LYS A 1 176 ? 10.788 -5.035 -37.670 1.00 68.81 176 LYS A N 1
ATOM 1488 C CA . LYS A 1 176 ? 11.287 -6.402 -37.438 1.00 68.81 176 LYS A CA 1
ATOM 1489 C C . LYS A 1 176 ? 10.672 -7.418 -38.399 1.00 68.81 176 LYS A C 1
ATOM 1491 O O . LYS A 1 176 ? 11.408 -8.253 -38.922 1.00 68.81 176 LYS A O 1
ATOM 1496 N N . GLN A 1 177 ? 9.375 -7.312 -38.700 1.00 64.94 177 GLN A N 1
ATOM 1497 C CA . GLN A 1 177 ? 8.711 -8.134 -39.726 1.00 64.94 177 GLN A CA 1
ATOM 1498 C C . GLN A 1 177 ? 9.324 -7.907 -41.120 1.00 64.94 177 GLN A C 1
ATOM 1500 O O . GLN A 1 177 ? 9.612 -8.867 -41.837 1.00 64.94 177 GLN A O 1
ATOM 1505 N N . LYS A 1 178 ? 9.602 -6.649 -41.493 1.00 59.81 178 LYS A N 1
ATOM 1506 C CA . LYS A 1 178 ? 10.278 -6.316 -42.761 1.00 59.81 178 LYS A CA 1
ATOM 1507 C C . LYS A 1 178 ? 11.739 -6.770 -42.809 1.00 59.81 178 LYS A C 1
ATOM 1509 O O . LYS A 1 178 ? 12.183 -7.238 -43.853 1.00 59.81 178 LYS A O 1
ATOM 1514 N N . SER A 1 179 ? 12.487 -6.656 -41.709 1.00 56.91 179 SER A N 1
ATOM 1515 C CA . SER A 1 179 ? 13.889 -7.104 -41.648 1.00 56.91 179 SER A CA 1
ATOM 1516 C C . SER A 1 179 ? 14.022 -8.626 -41.683 1.00 56.91 179 SER A C 1
ATOM 1518 O O . SER A 1 179 ? 14.929 -9.134 -42.341 1.00 56.91 179 SER A O 1
ATOM 1520 N N . GLN A 1 180 ? 13.103 -9.366 -41.050 1.00 54.25 180 GLN A N 1
ATOM 1521 C CA . GLN A 1 180 ? 13.051 -10.830 -41.159 1.00 54.25 180 GLN A CA 1
ATOM 1522 C C . GLN A 1 180 ? 12.763 -11.282 -42.599 1.00 54.25 180 GLN A C 1
ATOM 1524 O O . GLN A 1 180 ? 13.389 -12.223 -43.074 1.00 54.25 180 GLN A O 1
ATOM 1529 N N . GLN A 1 181 ? 11.927 -10.549 -43.344 1.00 53.19 181 GLN A N 1
ATOM 1530 C CA . GLN A 1 181 ? 11.711 -10.805 -44.775 1.00 53.19 181 GLN A CA 1
ATOM 1531 C C . GLN A 1 181 ? 12.931 -10.499 -45.662 1.00 53.19 181 GLN A C 1
ATOM 1533 O O . GLN A 1 181 ? 13.007 -11.021 -46.770 1.00 53.19 181 GLN A O 1
ATOM 1538 N N . GLN A 1 182 ? 13.888 -9.680 -45.210 1.00 49.28 182 GLN A N 1
ATOM 1539 C CA . GLN A 1 182 ? 15.089 -9.334 -45.985 1.00 49.28 182 GLN A CA 1
ATOM 1540 C C . GLN A 1 182 ? 16.302 -10.233 -45.701 1.00 49.28 182 GLN A C 1
ATOM 1542 O O . GLN A 1 182 ? 17.274 -10.175 -46.450 1.00 49.28 182 GLN A O 1
ATOM 1547 N N . THR A 1 183 ? 16.273 -11.069 -44.655 1.00 43.78 183 THR A N 1
ATOM 1548 C CA . THR A 1 183 ? 17.389 -11.984 -44.328 1.00 43.78 183 THR A CA 1
ATOM 1549 C C . THR A 1 183 ? 17.175 -13.433 -44.778 1.00 43.78 183 THR A C 1
ATOM 1551 O O . THR A 1 183 ? 18.114 -14.222 -44.718 1.00 43.78 183 THR A O 1
ATOM 1554 N N . GLU A 1 184 ? 15.997 -13.781 -45.300 1.00 45.34 184 GLU A N 1
ATOM 1555 C CA . GLU A 1 184 ? 15.682 -15.120 -45.829 1.00 45.34 184 GLU A CA 1
ATOM 1556 C C . GLU A 1 184 ? 15.897 -15.254 -47.351 1.00 45.34 184 GLU A C 1
ATOM 1558 O O . GLU A 1 184 ? 15.289 -16.100 -47.999 1.00 45.34 184 GLU A O 1
ATOM 1563 N N . ASP A 1 185 ? 16.806 -14.470 -47.940 1.00 41.91 185 ASP A N 1
ATOM 1564 C CA . ASP A 1 185 ? 17.223 -14.628 -49.347 1.00 41.91 185 ASP A CA 1
ATOM 1565 C C . ASP A 1 185 ? 18.440 -15.573 -49.482 1.00 41.91 185 ASP A C 1
ATOM 1567 O O . ASP A 1 185 ? 19.381 -15.347 -50.245 1.00 41.91 185 ASP A O 1
ATOM 1571 N N . VAL A 1 186 ? 18.443 -16.664 -48.704 1.00 46.53 186 VAL A N 1
ATOM 1572 C CA . VAL A 1 186 ? 19.364 -17.798 -48.878 1.00 46.53 186 VAL A CA 1
ATOM 1573 C C . VAL A 1 186 ? 18.546 -19.082 -48.975 1.00 46.53 186 VAL A C 1
ATOM 1575 O O . VAL A 1 186 ? 18.268 -19.747 -47.985 1.00 46.53 186 VAL A O 1
ATOM 1578 N N . THR A 1 187 ? 18.169 -19.396 -50.215 1.00 49.59 187 THR A N 1
ATOM 1579 C CA . THR A 1 187 ? 17.835 -20.718 -50.773 1.00 49.59 187 THR A CA 1
ATOM 1580 C C . THR A 1 187 ? 17.450 -21.799 -49.752 1.00 49.59 187 THR A C 1
ATOM 1582 O O . THR A 1 187 ? 18.233 -22.697 -49.450 1.00 49.59 187 THR A O 1
ATOM 1585 N N . LEU A 1 188 ? 16.212 -21.764 -49.268 1.00 42.09 188 LEU A N 1
ATOM 1586 C CA . LEU A 1 188 ? 15.539 -22.959 -48.769 1.00 42.09 188 LEU A CA 1
ATOM 1587 C C . LEU A 1 188 ? 14.408 -23.273 -49.738 1.00 42.09 188 LEU A C 1
ATOM 1589 O O . LEU A 1 188 ? 13.580 -22.416 -50.046 1.00 42.09 188 LEU A O 1
ATOM 1593 N N . GLU A 1 189 ? 14.441 -24.490 -50.277 1.00 43.62 189 GLU A N 1
ATOM 1594 C CA . GLU A 1 189 ? 13.406 -25.049 -51.137 1.00 43.62 189 GLU A CA 1
ATOM 1595 C C . GLU A 1 189 ? 12.031 -24.717 -50.555 1.00 43.62 189 GLU A C 1
ATOM 1597 O O . GLU A 1 189 ? 11.701 -25.114 -49.436 1.00 43.62 189 GLU A O 1
ATOM 1602 N N . GLN A 1 190 ? 11.248 -23.935 -51.302 1.00 39.88 190 GLN A N 1
ATOM 1603 C CA . GLN A 1 190 ? 9.888 -23.586 -50.920 1.00 39.88 190 GLN A CA 1
ATOM 1604 C C . GLN A 1 190 ? 9.125 -24.883 -50.624 1.00 39.88 190 GLN A C 1
ATOM 1606 O O . GLN A 1 190 ? 8.969 -25.700 -51.538 1.00 39.88 190 GLN A O 1
ATOM 1611 N N . PRO A 1 191 ? 8.582 -25.081 -49.407 1.00 43.38 191 PRO A N 1
ATOM 1612 C CA . PRO A 1 191 ? 7.531 -26.059 -49.244 1.00 43.38 191 PRO A CA 1
ATOM 1613 C C . PRO A 1 191 ? 6.412 -25.600 -50.171 1.00 43.38 191 PRO A C 1
ATOM 1615 O O . PRO A 1 191 ? 5.942 -24.463 -50.072 1.00 43.38 191 PRO A O 1
ATOM 1618 N N . THR A 1 192 ? 6.052 -26.462 -51.122 1.00 46.12 192 THR A N 1
ATOM 1619 C CA . THR A 1 192 ? 4.943 -26.287 -52.062 1.00 46.12 192 THR A CA 1
ATOM 1620 C C . THR A 1 192 ? 3.816 -25.528 -51.375 1.00 46.12 192 THR A C 1
ATOM 1622 O O . THR A 1 192 ? 3.291 -26.019 -50.374 1.00 46.12 192 THR A O 1
ATOM 1625 N N . LYS A 1 193 ? 3.489 -24.323 -51.872 1.00 46.59 193 LYS A N 1
ATOM 1626 C CA . LYS A 1 193 ? 2.375 -23.510 -51.369 1.00 46.59 193 LYS A CA 1
ATOM 1627 C C . LYS A 1 193 ? 1.177 -24.430 -51.174 1.00 46.59 193 LYS A C 1
ATOM 1629 O O . LYS A 1 193 ? 0.604 -24.902 -52.156 1.00 46.59 193 LYS A O 1
ATOM 1634 N N . ILE A 1 194 ? 0.823 -24.696 -49.919 1.00 53.22 194 ILE A N 1
ATOM 1635 C CA . ILE A 1 194 ? -0.427 -25.374 -49.607 1.00 53.22 194 ILE A CA 1
ATOM 1636 C C . ILE A 1 194 ? -1.509 -24.468 -50.208 1.00 53.22 194 ILE A C 1
ATOM 1638 O O . ILE A 1 194 ? -1.510 -23.268 -49.908 1.00 53.22 194 ILE A O 1
ATOM 1642 N N . PRO A 1 195 ? -2.353 -24.968 -51.127 1.00 51.53 195 PRO A N 1
ATOM 1643 C CA . PRO A 1 195 ? -3.365 -24.139 -51.756 1.00 51.53 195 PRO A CA 1
ATOM 1644 C C . PRO A 1 195 ? -4.229 -23.497 -50.671 1.00 51.53 195 PRO A C 1
ATOM 1646 O O . PRO A 1 195 ? -4.586 -24.145 -49.687 1.00 51.53 195 PRO A O 1
ATOM 1649 N N . TYR A 1 196 ? -4.513 -22.207 -50.851 1.00 49.12 196 TYR A N 1
ATOM 1650 C CA . TYR A 1 196 ? -5.375 -21.420 -49.977 1.00 49.12 196 TYR A CA 1
ATOM 1651 C C . TYR A 1 196 ? -6.653 -22.208 -49.671 1.00 49.12 196 TYR A C 1
ATOM 1653 O O . TYR A 1 196 ? -7.465 -22.453 -50.563 1.00 49.12 196 TYR A O 1
ATOM 1661 N N . ASN A 1 197 ? -6.790 -22.637 -48.416 1.00 54.28 197 ASN A N 1
ATOM 1662 C CA . ASN A 1 197 ? -7.975 -23.320 -47.931 1.00 54.28 197 ASN A CA 1
ATOM 1663 C C . ASN A 1 197 ? -8.891 -22.269 -47.278 1.00 54.28 197 ASN A C 1
ATOM 1665 O O . ASN A 1 197 ? -8.559 -21.791 -46.188 1.00 54.28 197 ASN A O 1
ATOM 1669 N N . PRO A 1 198 ? -10.022 -21.895 -47.904 1.00 57.69 198 PRO A N 1
ATOM 1670 C CA . PRO A 1 198 ? -10.958 -20.920 -47.343 1.00 57.69 198 PRO A CA 1
ATOM 1671 C C . PRO A 1 198 ? -11.561 -21.355 -45.992 1.00 57.69 198 PRO A C 1
ATOM 1673 O O . PRO A 1 198 ? -12.103 -20.516 -45.274 1.00 57.69 198 PRO A O 1
ATOM 1676 N N . ASP A 1 199 ? -11.398 -22.624 -45.596 1.00 56.81 199 ASP A N 1
ATOM 1677 C CA . ASP A 1 199 ? -11.860 -23.159 -44.312 1.00 56.81 199 ASP A CA 1
ATOM 1678 C C . ASP A 1 199 ? -10.832 -23.072 -43.173 1.00 56.81 199 ASP A C 1
ATOM 1680 O O . ASP A 1 199 ? -11.164 -23.388 -42.028 1.00 56.81 199 ASP A O 1
ATOM 1684 N N . ALA A 1 200 ? -9.584 -22.676 -43.448 1.00 53.34 200 ALA A N 1
ATOM 1685 C CA . ALA A 1 200 ? -8.490 -22.722 -42.468 1.00 53.34 200 ALA A CA 1
ATOM 1686 C C . ALA A 1 200 ? -8.452 -21.531 -41.486 1.00 53.34 200 ALA A C 1
ATOM 1688 O O . ALA A 1 200 ? -7.555 -21.461 -40.652 1.00 53.34 200 ALA A O 1
ATOM 1689 N N . GLY A 1 201 ? -9.407 -20.599 -41.568 1.00 55.78 201 GLY A N 1
ATOM 1690 C CA . GLY A 1 201 ? -9.401 -19.359 -40.777 1.00 55.78 201 GLY A CA 1
ATOM 1691 C C . GLY A 1 201 ? -10.583 -19.159 -39.828 1.00 55.78 201 GLY A C 1
ATOM 1692 O O . GLY A 1 201 ? -10.634 -18.137 -39.149 1.00 55.78 201 GLY A O 1
ATOM 1693 N N . ARG A 1 202 ? -11.551 -20.081 -39.777 1.00 56.91 202 ARG A N 1
ATOM 1694 C CA . ARG A 1 202 ? -12.713 -19.953 -38.882 1.00 56.91 202 ARG A CA 1
ATOM 1695 C C . ARG A 1 202 ? -12.539 -20.866 -37.667 1.00 56.91 202 ARG A C 1
ATOM 1697 O O . ARG A 1 202 ? -12.210 -22.036 -37.864 1.00 56.91 202 ARG A O 1
ATOM 1704 N N . PRO A 1 203 ? -12.753 -20.375 -36.432 1.00 58.28 203 PRO A N 1
ATOM 1705 C CA . PRO A 1 203 ? -12.803 -21.237 -35.257 1.00 58.28 203 PRO A CA 1
ATOM 1706 C C . PRO A 1 203 ? -13.837 -22.343 -35.491 1.00 58.28 203 PRO A C 1
ATOM 1708 O O . PRO A 1 203 ? -15.001 -22.049 -35.750 1.00 58.28 203 PRO A O 1
ATOM 1711 N N . LYS A 1 204 ? -13.411 -23.607 -35.440 1.00 65.44 204 LYS A N 1
ATOM 1712 C CA . LYS A 1 204 ? -14.301 -24.772 -35.525 1.00 65.44 204 LYS A CA 1
ATOM 1713 C C . LYS A 1 204 ? -14.464 -25.367 -34.136 1.00 65.44 204 LYS A C 1
ATOM 1715 O O . LYS A 1 204 ? -13.506 -25.391 -33.360 1.00 65.44 204 LYS A O 1
ATOM 1720 N N . PHE A 1 205 ? -15.657 -25.867 -33.827 1.00 66.12 205 PHE A N 1
ATOM 1721 C CA . PHE A 1 205 ? -15.871 -26.596 -32.584 1.00 66.12 205 PHE A CA 1
ATOM 1722 C C . PHE A 1 205 ? -14.965 -27.830 -32.531 1.00 66.12 205 PHE A C 1
ATOM 1724 O O . PHE A 1 205 ? -14.802 -28.564 -33.512 1.00 66.12 205 PHE A O 1
ATOM 1731 N N . ASN A 1 206 ? -14.353 -28.059 -31.370 1.00 72.69 206 ASN A N 1
ATOM 1732 C CA . ASN A 1 206 ? -13.593 -29.277 -31.144 1.00 72.69 206 ASN A CA 1
ATOM 1733 C C . ASN A 1 206 ? -14.573 -30.449 -31.020 1.00 72.69 206 ASN A C 1
ATOM 1735 O O . ASN A 1 206 ? -15.323 -30.526 -30.049 1.00 72.69 206 ASN A O 1
ATOM 1739 N N . HIS A 1 207 ? -14.522 -31.370 -31.985 1.00 72.12 207 HIS A N 1
ATOM 1740 C CA . HIS A 1 207 ? -15.432 -32.509 -32.112 1.00 72.12 207 HIS A CA 1
ATOM 1741 C C . HIS A 1 207 ? -15.467 -33.405 -30.868 1.00 72.12 207 HIS A C 1
ATOM 1743 O O . HIS A 1 207 ? -16.475 -34.057 -30.624 1.00 72.12 207 HIS A O 1
ATOM 1749 N N . GLN A 1 208 ? -14.402 -33.404 -30.060 1.00 75.56 208 GLN A N 1
ATOM 1750 C CA . GLN A 1 208 ? -14.334 -34.176 -28.817 1.00 75.56 208 GLN A CA 1
ATOM 1751 C C . GLN A 1 208 ? -15.271 -33.653 -27.722 1.00 75.56 208 GLN A C 1
ATOM 1753 O O . GLN A 1 208 ? -15.691 -34.434 -26.880 1.00 75.56 208 GLN A O 1
ATOM 1758 N N . TYR A 1 209 ? -15.608 -32.361 -27.739 1.00 80.06 209 TYR A N 1
ATOM 1759 C CA . TYR A 1 209 ? -16.382 -31.707 -26.676 1.00 80.06 209 TYR A CA 1
ATOM 1760 C C . TYR A 1 209 ? -17.756 -31.218 -27.146 1.00 80.06 209 TYR A C 1
ATOM 1762 O O . TYR A 1 209 ? -18.461 -30.548 -26.395 1.00 80.06 209 TYR A O 1
ATOM 1770 N N . ILE A 1 210 ? -18.146 -31.519 -28.390 1.00 82.44 210 ILE A N 1
ATOM 1771 C CA . ILE A 1 210 ? -19.415 -31.046 -28.960 1.00 82.44 210 ILE A CA 1
ATOM 1772 C C . ILE A 1 210 ? -20.614 -31.582 -28.171 1.00 82.44 210 ILE A C 1
ATOM 1774 O O . ILE A 1 210 ? -21.548 -30.827 -27.911 1.00 82.44 210 ILE A O 1
ATOM 1778 N N . ASP A 1 211 ? -20.603 -32.857 -27.784 1.00 81.31 211 ASP A N 1
ATOM 1779 C CA . ASP A 1 211 ? -21.740 -33.461 -27.082 1.00 81.31 211 ASP A CA 1
ATOM 1780 C C . ASP A 1 211 ? -21.876 -32.937 -25.643 1.00 81.31 211 ASP A C 1
ATOM 1782 O O . ASP A 1 211 ? -22.988 -32.601 -25.227 1.00 81.31 211 ASP A O 1
ATOM 1786 N N . ASP A 1 212 ? -20.758 -32.757 -24.932 1.00 83.88 212 ASP A N 1
ATOM 1787 C CA . ASP A 1 212 ? -20.734 -32.152 -23.592 1.00 83.88 212 ASP A CA 1
ATOM 1788 C C . ASP A 1 212 ? -21.207 -30.692 -23.630 1.00 83.88 212 ASP A C 1
ATOM 1790 O O . ASP A 1 212 ? -22.028 -30.261 -22.817 1.00 83.88 212 ASP A O 1
ATOM 1794 N N . PHE A 1 213 ? -20.735 -29.930 -24.622 1.00 84.31 213 PHE A N 1
ATOM 1795 C CA . PHE A 1 213 ? -21.162 -28.552 -24.838 1.00 84.31 213 PHE A CA 1
ATOM 1796 C C . PHE A 1 213 ? -22.659 -28.476 -25.156 1.00 84.31 213 PHE A C 1
ATOM 1798 O O . PHE A 1 213 ? -23.366 -27.665 -24.563 1.00 84.31 213 PHE A O 1
ATOM 1805 N N . LEU A 1 214 ? -23.167 -29.357 -26.027 1.00 84.38 214 LEU A N 1
AT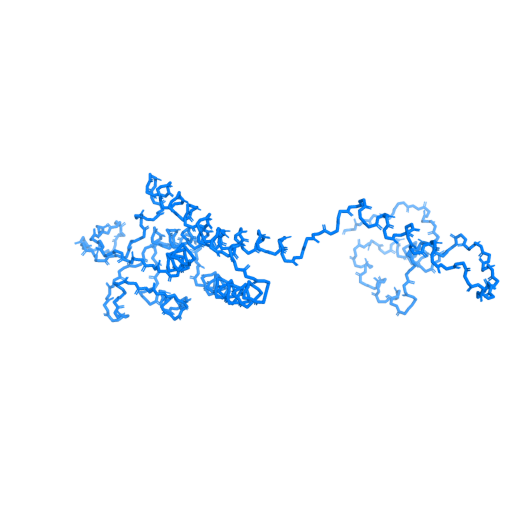OM 1806 C CA . LEU A 1 214 ? -24.594 -29.456 -26.336 1.00 84.38 214 LEU A CA 1
ATOM 1807 C C . LEU A 1 214 ? -25.426 -29.776 -25.093 1.00 84.38 214 LEU A C 1
ATOM 1809 O O . LEU A 1 214 ? -26.501 -29.207 -24.921 1.00 84.38 214 LEU A O 1
ATOM 1813 N N . GLN A 1 215 ? -24.953 -30.667 -24.223 1.00 85.38 215 GLN A N 1
ATOM 1814 C CA . GLN A 1 215 ? -25.651 -30.996 -22.982 1.00 85.38 215 GLN A CA 1
ATOM 1815 C C . GLN A 1 215 ? -25.715 -29.799 -22.027 1.00 85.38 215 GLN A C 1
ATOM 1817 O O . GLN A 1 215 ? -26.764 -29.569 -21.427 1.00 85.38 215 GLN A O 1
ATOM 1822 N N . LEU A 1 216 ? -24.634 -29.018 -21.929 1.00 86.94 216 LEU A N 1
ATOM 1823 C CA . LEU A 1 216 ? -24.588 -27.810 -21.106 1.00 86.94 216 LEU A CA 1
ATOM 1824 C C . LEU A 1 216 ? -25.577 -26.748 -21.591 1.00 86.94 216 LEU A C 1
ATOM 1826 O O . LEU A 1 216 ? -26.267 -26.145 -20.779 1.00 86.94 216 LEU A O 1
ATOM 1830 N N . ILE A 1 217 ? -25.635 -26.503 -22.901 1.00 86.38 217 ILE A N 1
ATOM 1831 C CA . ILE A 1 217 ? -26.440 -25.402 -23.440 1.00 86.38 217 ILE A CA 1
ATOM 1832 C C . ILE A 1 217 ? -27.916 -25.766 -23.617 1.00 86.38 217 ILE A C 1
ATOM 1834 O O . ILE A 1 217 ? -28.753 -24.872 -23.608 1.00 86.38 217 ILE A O 1
ATOM 1838 N N . LYS A 1 218 ? -28.259 -27.056 -23.757 1.00 84.75 218 LYS A N 1
ATOM 1839 C CA . LYS A 1 218 ? -29.651 -27.519 -23.918 1.00 84.75 218 LYS A CA 1
ATOM 1840 C C . LYS A 1 218 ? -30.568 -27.056 -22.786 1.00 84.75 218 LYS A C 1
ATOM 1842 O O . LYS A 1 218 ? -31.749 -26.865 -23.021 1.00 84.75 218 LYS A O 1
ATOM 1847 N N . THR A 1 219 ? -30.046 -26.841 -21.583 1.00 85.56 219 THR A N 1
ATOM 1848 C CA . THR A 1 219 ? -30.830 -26.351 -20.437 1.00 85.56 219 THR A CA 1
ATOM 1849 C C . THR A 1 219 ? -31.372 -24.933 -20.622 1.00 85.56 219 THR A C 1
ATOM 1851 O O . THR A 1 219 ? -32.292 -24.551 -19.908 1.00 85.56 219 THR A O 1
ATOM 1854 N N . TYR A 1 220 ? -30.823 -24.170 -21.571 1.00 85.69 220 TYR A N 1
ATOM 1855 C CA . TYR A 1 220 ? -31.200 -22.784 -21.851 1.00 85.69 220 TYR A CA 1
ATOM 1856 C C . TYR A 1 220 ? -32.123 -22.634 -23.067 1.00 85.69 220 TYR A C 1
ATOM 1858 O O . TYR A 1 220 ? -32.411 -21.510 -23.471 1.00 85.69 220 TYR A O 1
ATOM 1866 N N . PHE A 1 221 ? -32.550 -23.736 -23.687 1.00 85.31 221 PHE A N 1
ATOM 1867 C CA . PHE A 1 221 ? -33.444 -23.715 -24.843 1.00 85.31 221 PHE A CA 1
ATOM 1868 C C . PHE A 1 221 ? -34.669 -24.593 -24.584 1.00 85.31 221 PHE A C 1
ATOM 1870 O O . PHE A 1 221 ? -34.615 -25.576 -23.848 1.00 85.31 221 PHE A O 1
ATOM 1877 N N . SER A 1 222 ? -35.782 -24.273 -25.240 1.00 82.56 222 SER A N 1
ATOM 1878 C CA . SER A 1 222 ? -36.947 -25.160 -25.268 1.00 82.56 222 SER A CA 1
ATOM 1879 C C . SER A 1 222 ? -36.661 -26.426 -26.084 1.00 82.56 222 SER A C 1
ATOM 1881 O O . SER A 1 222 ? -35.916 -26.384 -27.066 1.00 82.56 222 SER A O 1
ATOM 1883 N N . GLU A 1 223 ? -37.295 -27.546 -25.720 1.00 81.56 223 GLU A N 1
ATOM 1884 C CA . GLU A 1 223 ? -37.073 -28.854 -26.363 1.00 81.56 223 GLU A CA 1
ATOM 1885 C C . GLU A 1 223 ? -37.297 -28.826 -27.886 1.00 81.56 223 GLU A C 1
ATOM 1887 O O . GLU A 1 223 ? -36.596 -29.502 -28.642 1.00 81.56 223 GLU A O 1
ATOM 1892 N N . GLU A 1 224 ? -38.212 -27.971 -28.352 1.00 81.75 224 GLU A N 1
ATOM 1893 C CA . GLU A 1 224 ? -38.524 -27.745 -29.770 1.00 81.75 224 GLU A CA 1
ATOM 1894 C C . GLU A 1 224 ? -37.317 -27.243 -30.588 1.00 81.75 224 GLU A C 1
ATOM 1896 O O . GLU A 1 224 ? -37.234 -27.467 -31.799 1.00 81.75 224 GLU A O 1
ATOM 1901 N N . HIS A 1 225 ? -36.341 -26.608 -29.933 1.00 82.75 225 HIS A N 1
ATOM 1902 C CA . HIS A 1 225 ? -35.149 -26.035 -30.560 1.00 82.75 225 HIS A CA 1
ATOM 1903 C C . HIS A 1 225 ? -33.921 -26.955 -30.510 1.00 82.75 225 HIS A C 1
ATOM 1905 O O . HIS A 1 225 ? -32.915 -26.667 -31.161 1.00 82.75 225 HIS A O 1
ATOM 1911 N N . PHE A 1 226 ? -33.979 -28.088 -29.802 1.00 84.75 226 PHE A N 1
ATOM 1912 C CA . PHE A 1 226 ? -32.811 -28.954 -29.587 1.00 84.75 226 PHE A CA 1
ATOM 1913 C C . PHE A 1 226 ? -32.246 -29.552 -30.871 1.00 84.75 226 PHE A C 1
ATOM 1915 O O . PHE A 1 226 ? -31.027 -29.627 -31.027 1.00 84.75 226 PHE A O 1
ATOM 1922 N N . ASN A 1 227 ? -33.114 -29.956 -31.799 1.00 84.12 227 ASN A N 1
ATOM 1923 C CA . ASN A 1 227 ? -32.680 -30.543 -33.067 1.00 84.12 227 ASN A CA 1
ATOM 1924 C C . ASN A 1 227 ? -31.988 -29.503 -33.959 1.00 84.12 227 ASN A C 1
ATOM 1926 O O . ASN A 1 227 ? -30.955 -29.798 -34.555 1.00 84.12 227 ASN A O 1
ATOM 1930 N N . GLN A 1 228 ? -32.511 -28.274 -33.990 1.00 83.56 228 GLN A N 1
ATOM 1931 C CA . GLN A 1 228 ? -31.920 -27.174 -34.757 1.00 83.56 228 GLN A CA 1
ATOM 1932 C C . GLN A 1 228 ? -30.583 -26.719 -34.149 1.00 83.56 228 GLN A C 1
ATOM 1934 O O . GLN A 1 228 ? -29.624 -26.477 -34.875 1.00 83.56 228 GLN A O 1
ATOM 1939 N N . LEU A 1 229 ? -30.485 -26.676 -32.816 1.00 84.25 229 LEU A N 1
ATOM 1940 C CA . LEU A 1 229 ? -29.250 -26.358 -32.096 1.00 84.25 229 LEU A CA 1
ATOM 1941 C C . LEU A 1 229 ? -28.156 -27.416 -32.316 1.00 84.25 229 LEU A C 1
ATOM 1943 O O . LEU A 1 229 ? -26.989 -27.080 -32.513 1.00 84.25 229 LEU A O 1
ATOM 1947 N N . ALA A 1 230 ? -28.530 -28.699 -32.315 1.00 83.81 230 ALA A N 1
ATOM 1948 C CA . ALA A 1 230 ? -27.604 -29.792 -32.592 1.00 83.81 230 ALA A CA 1
ATOM 1949 C C . ALA A 1 230 ? -27.077 -29.749 -34.034 1.00 83.81 230 ALA A C 1
ATOM 1951 O O . ALA A 1 230 ? -25.879 -29.943 -34.234 1.00 83.81 230 ALA A O 1
ATOM 1952 N N . ALA A 1 231 ? -27.941 -29.463 -35.012 1.00 84.44 231 ALA A N 1
ATOM 1953 C CA . ALA A 1 231 ? -27.559 -29.328 -36.419 1.00 84.44 231 ALA A CA 1
ATOM 1954 C C . ALA A 1 231 ? -26.611 -28.138 -36.653 1.00 84.44 231 ALA A C 1
ATOM 1956 O O . ALA A 1 231 ? -25.589 -28.287 -37.324 1.00 84.44 231 ALA A O 1
ATOM 1957 N N . LEU A 1 232 ? -26.876 -26.996 -36.009 1.00 84.25 232 LEU A N 1
ATOM 1958 C CA . LEU A 1 232 ? -26.002 -25.821 -36.063 1.00 84.25 232 LEU A CA 1
ATOM 1959 C C . LEU A 1 232 ? -24.595 -26.125 -35.531 1.00 84.25 232 LEU A C 1
ATOM 1961 O O . LEU A 1 232 ? -23.603 -25.768 -36.152 1.00 84.25 232 LEU A O 1
ATOM 1965 N N . ILE A 1 233 ? -24.483 -26.812 -34.394 1.00 81.94 233 ILE A N 1
ATOM 1966 C CA . ILE A 1 233 ? -23.178 -27.042 -33.751 1.00 81.94 233 ILE A CA 1
ATOM 1967 C C . ILE A 1 233 ? -22.406 -28.200 -34.397 1.00 81.94 233 ILE A C 1
ATOM 1969 O O . ILE A 1 233 ? -21.180 -28.139 -34.490 1.00 81.94 233 ILE A O 1
ATOM 1973 N N . LYS A 1 234 ? -23.095 -29.261 -34.839 1.00 82.38 234 LYS A N 1
ATOM 1974 C CA . LYS A 1 234 ? -22.453 -30.449 -35.431 1.00 82.38 234 LYS A CA 1
ATOM 1975 C C . LYS A 1 234 ? -22.133 -30.289 -36.911 1.00 82.38 234 LYS A C 1
ATOM 1977 O O . LYS A 1 234 ? -21.175 -30.895 -37.385 1.00 82.38 234 LYS A O 1
ATOM 1982 N N . SER A 1 235 ? -22.943 -29.523 -37.633 1.00 78.94 235 SER A N 1
ATOM 1983 C CA . SER A 1 235 ? -22.939 -29.517 -39.097 1.00 78.94 235 SER A CA 1
ATOM 1984 C C . SER A 1 235 ? -22.938 -28.111 -39.699 1.00 78.94 235 SER A C 1
ATOM 1986 O O . SER A 1 235 ? -22.975 -27.995 -40.919 1.00 78.94 235 SER A O 1
ATOM 1988 N N . ASP A 1 236 ? -22.848 -27.062 -38.868 1.00 74.88 236 ASP A N 1
ATOM 1989 C CA . ASP A 1 236 ? -22.884 -25.646 -39.279 1.00 74.88 236 ASP A CA 1
ATOM 1990 C C . ASP A 1 236 ? -24.137 -25.303 -40.111 1.00 74.88 236 ASP A C 1
ATOM 1992 O O . ASP A 1 236 ? -24.139 -24.419 -40.970 1.00 74.88 236 ASP A O 1
ATOM 1996 N N . GLU A 1 237 ? -25.228 -26.040 -39.873 1.00 82.75 237 GLU A N 1
ATOM 1997 C CA . GLU A 1 237 ? -26.496 -25.843 -40.566 1.00 82.75 237 GLU A CA 1
ATOM 1998 C C . GLU A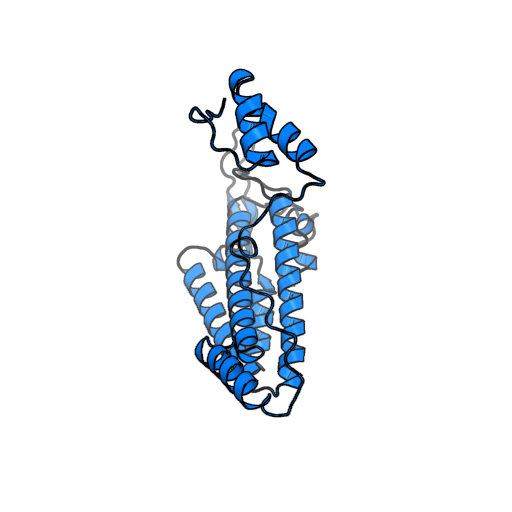 1 237 ? -27.252 -24.655 -39.967 1.00 82.75 237 GLU A C 1
ATOM 2000 O O . GLU A 1 237 ? -27.469 -24.572 -38.755 1.00 82.75 237 GLU A O 1
ATOM 2005 N N . GLN A 1 238 ? -27.696 -23.732 -40.822 1.00 79.69 238 GLN A N 1
ATOM 2006 C CA . GLN A 1 238 ? -28.497 -22.600 -40.366 1.00 79.69 238 GLN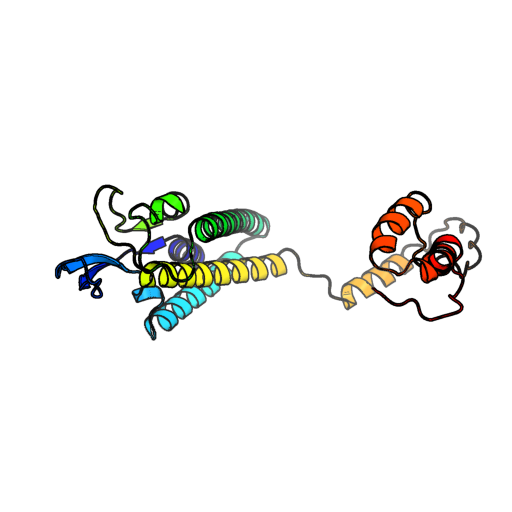 A CA 1
ATOM 2007 C C . GLN A 1 238 ? -29.867 -23.075 -39.857 1.00 79.69 238 GLN A C 1
ATOM 2009 O O . GLN A 1 238 ? -30.558 -23.818 -40.560 1.00 79.69 238 GLN A O 1
ATOM 2014 N N . PRO A 1 239 ? -30.299 -22.634 -38.662 1.00 82.94 239 PRO A N 1
ATOM 2015 C CA . PRO A 1 239 ? -31.579 -23.045 -38.111 1.00 82.94 239 PRO A CA 1
ATOM 2016 C C . PRO A 1 239 ? -32.732 -22.458 -38.936 1.00 82.94 239 PRO A C 1
ATOM 2018 O O . PRO A 1 239 ? -32.693 -21.303 -39.363 1.00 82.94 239 PRO A O 1
ATOM 2021 N N . ALA A 1 240 ? -33.786 -23.252 -39.139 1.00 79.81 240 ALA A N 1
ATOM 2022 C CA . ALA A 1 240 ? -34.969 -22.842 -39.903 1.00 79.81 240 ALA A CA 1
ATOM 2023 C C . ALA A 1 240 ? -35.791 -21.743 -39.203 1.00 79.81 240 ALA A C 1
ATOM 2025 O O . ALA A 1 240 ? -36.578 -21.043 -39.839 1.00 79.81 240 ALA A O 1
ATOM 2026 N N . SER A 1 241 ? -35.615 -21.595 -37.891 1.00 79.06 241 SER A N 1
ATOM 2027 C CA . SER A 1 241 ? -36.261 -20.585 -37.057 1.00 79.06 241 SER A CA 1
ATOM 2028 C C . SER A 1 241 ? -35.261 -20.007 -36.063 1.00 79.06 241 SER A C 1
ATOM 2030 O O . SER A 1 241 ? -34.301 -20.675 -35.686 1.00 79.06 241 SER A O 1
ATOM 2032 N N . GLN A 1 242 ? -35.485 -18.771 -35.618 1.00 79.94 242 GLN A N 1
ATOM 2033 C CA . GLN A 1 242 ? -34.642 -18.158 -34.595 1.00 79.94 242 GLN A CA 1
ATOM 2034 C C . GLN A 1 242 ? -34.666 -19.008 -33.316 1.00 79.94 242 GLN A C 1
ATOM 2036 O O . GLN A 1 242 ? -35.736 -19.329 -32.806 1.00 79.94 242 GLN A O 1
ATOM 2041 N N . LEU A 1 243 ? -33.486 -19.376 -32.813 1.00 81.06 243 LEU A N 1
ATOM 2042 C CA . LEU A 1 243 ? -33.351 -20.103 -31.553 1.00 81.06 243 LEU A CA 1
ATOM 2043 C C . LEU A 1 243 ? -33.592 -19.126 -30.399 1.00 81.06 243 LEU A C 1
ATOM 2045 O O . LEU A 1 243 ? -32.900 -18.111 -30.293 1.00 81.06 243 LEU A O 1
ATOM 2049 N N . ILE A 1 244 ? -34.584 -19.419 -29.560 1.00 76.00 244 ILE A N 1
ATOM 2050 C CA . ILE A 1 244 ? -34.983 -18.561 -28.441 1.00 76.00 244 ILE A CA 1
ATOM 2051 C C . ILE A 1 244 ? -34.494 -19.189 -27.136 1.00 76.00 244 ILE A C 1
ATOM 2053 O O . ILE A 1 244 ? -34.732 -20.371 -26.884 1.00 76.00 244 ILE A O 1
ATOM 2057 N N . PHE A 1 245 ? -33.805 -18.386 -26.324 1.00 77.81 245 PHE A N 1
ATOM 2058 C CA . PHE A 1 245 ? -33.402 -18.768 -24.974 1.00 77.81 245 PHE A CA 1
ATOM 2059 C C . PHE A 1 245 ? -34.623 -18.758 -24.049 1.00 77.81 245 PHE A C 1
ATOM 2061 O O . PHE A 1 245 ? -35.391 -17.792 -24.067 1.00 77.81 245 PHE A O 1
ATOM 2068 N N . SER A 1 246 ? -34.799 -19.826 -23.273 1.00 65.44 246 SER A N 1
ATOM 2069 C CA . SER A 1 246 ? -35.872 -19.977 -22.281 1.00 65.44 246 SER A CA 1
ATOM 2070 C C . SER A 1 246 ? -35.498 -19.394 -20.927 1.00 65.44 246 SER A C 1
ATOM 2072 O O . SER A 1 246 ? -34.355 -19.669 -20.494 1.00 65.44 246 SER A O 1
#

Foldseek 3Di:
DVLQVVLVQLLQEDEWDWDFDFDDDDVPDDTDGATATDPCCCPPDVSVVVNLVVSLVSLVVSLVVLVPDDLVVNVVVLVVLVVLLVLLVLLVVQLVVQDDPPDQWGQLCSCVSSPSVVSGHYPPDDDSPRSHTYGPNRSVSVVVSSVSSSVSSVVSSVVSCCVNPVPQDPVNVVVVVVVVVVPPPPDDDDPPPPPDDPPPPDDADDPVCLVVVLVVCVVQFDPVCSVQVSCCNVPVDHRPDDTDTD

Nearest PDB structures (foldseek):
  5dse-assembly1_B  TM=2.031E-01  e=6.129E+00  Homo sapiens

Radius of gyration: 29.92 Å; Cα contacts (8 Å, |Δi|>4): 220; chains: 1; bounding box: 62×53×81 Å

pLDDT: mean 82.07, std 16.24, range [39.19, 98.25]

Secondary structure (DSSP, 8-state):
-HHHHHHHHHHHEEEPEEEEEEPP--TTS---EEEEEE-HHHHSHHHHHHHHHHHHHHHHHHHHHHHTS-HHHHHHHHHHHHHHHHHHHHHHHHHHHH--TT-SEE-TTHHHHTTHHHHSEEETPPPTTS--BEEHHHHHHHHHHHHHHHHHHHHHHHHHHHHHSPPPPHHHHHHHHHHHHHH--S-----------TTTTS----TTSHHHHHHHHHTTB-GGGHHHHHHHHHH-PPPSS---B-